Protein AF-A0A8D9BZC8-F1 (afdb_monomer_lite)

Sequence (219 aa):
MSSSQGQQGQGVKYFIVKLVHTKNLDVSYVNRVWAFSSHTMPKLVQATREGKTVYLLFFNPSNCSIHGYARLVSTQPDPNCKVKASHFVGQNLTPPLPIEWIKRGTLSLSSVKNAINTNNQDLYKIVYNDGQELQTMIGDQIKKLWDKPGGAGNTGNGGASTYYHGGGGGGYYRNSGSPGGWLMIRRRIYISDLRNCVVREVVFYMPATRLFKKHIFFM

Structure (mmCIF, N/CA/C/O backbone):
data_AF-A0A8D9BZC8-F1
#
_entry.id   AF-A0A8D9BZC8-F1
#
loop_
_atom_site.group_PDB
_atom_site.id
_atom_site.type_symbol
_atom_site.label_atom_id
_atom_site.label_alt_id
_atom_site.label_comp_id
_atom_site.label_asym_id
_atom_site.label_entity_id
_atom_site.label_seq_id
_atom_site.pdbx_PDB_ins_code
_atom_site.Cartn_x
_atom_site.Cartn_y
_atom_site.Cartn_z
_atom_site.occupancy
_atom_site.B_iso_or_equiv
_atom_site.auth_seq_id
_atom_site.auth_comp_id
_atom_site.auth_asym_id
_atom_site.auth_atom_id
_atom_site.pdbx_PDB_model_num
ATOM 1 N N . MET A 1 1 ? -21.832 -12.983 30.881 1.00 35.03 1 MET A N 1
ATOM 2 C CA . MET A 1 1 ? -21.167 -13.520 29.673 1.00 35.03 1 MET A CA 1
ATOM 3 C C . MET A 1 1 ? -20.806 -12.342 28.790 1.00 35.03 1 MET A C 1
ATOM 5 O O . MET A 1 1 ? -21.620 -11.446 28.631 1.00 35.03 1 MET A O 1
ATOM 9 N N . SER A 1 2 ? -19.540 -12.289 28.399 1.00 33.66 2 SER A N 1
ATOM 10 C CA . SER A 1 2 ? -18.763 -11.078 28.144 1.00 33.66 2 SER A CA 1
ATOM 11 C C . SER A 1 2 ? -19.229 -10.219 26.968 1.00 33.66 2 SER A C 1
ATOM 13 O O . SER A 1 2 ? -19.484 -10.708 25.872 1.00 33.66 2 SER A O 1
ATOM 15 N N . SER A 1 3 ? -19.259 -8.915 27.224 1.00 32.44 3 SER A N 1
ATOM 16 C CA . SER A 1 3 ? -19.501 -7.819 26.294 1.00 32.44 3 SER A CA 1
ATOM 17 C C . SER A 1 3 ? -18.373 -7.714 25.262 1.00 32.44 3 SER A C 1
ATOM 19 O O . SER A 1 3 ? -17.251 -7.346 25.601 1.00 32.44 3 SER A O 1
ATOM 21 N N . SER A 1 4 ? -18.658 -7.973 23.988 1.00 36.56 4 SER A N 1
ATOM 22 C CA . SER A 1 4 ? -17.771 -7.622 22.873 1.00 36.56 4 SER A CA 1
ATOM 23 C C . SER A 1 4 ? -18.011 -6.168 22.445 1.00 36.56 4 SER A C 1
ATOM 25 O O . SER A 1 4 ? -18.643 -5.891 21.429 1.00 36.56 4 SER A O 1
ATOM 27 N N . GLN A 1 5 ? -17.521 -5.230 23.258 1.00 34.94 5 GLN A N 1
ATOM 28 C CA . GLN A 1 5 ? -17.148 -3.876 22.827 1.00 34.94 5 GLN A CA 1
ATOM 29 C C . GLN A 1 5 ? -15.675 -3.949 22.384 1.00 34.94 5 GLN A C 1
ATOM 31 O O . GLN A 1 5 ? -14.882 -4.598 23.050 1.00 34.94 5 GLN A O 1
ATOM 36 N N . GLY A 1 6 ? -15.170 -3.351 21.314 1.00 39.66 6 GLY A N 1
ATOM 37 C CA . GLY A 1 6 ? -15.692 -2.511 20.252 1.00 39.66 6 GLY A CA 1
ATOM 38 C C . GLY A 1 6 ? -14.482 -2.118 19.389 1.00 39.66 6 GLY A C 1
ATOM 39 O O . GLY A 1 6 ? -13.368 -2.050 19.900 1.00 39.66 6 GLY A O 1
ATOM 40 N N . GLN A 1 7 ? -14.663 -1.865 18.094 1.00 38.91 7 GLN A N 1
ATOM 41 C CA . GLN A 1 7 ? -13.656 -1.158 17.293 1.00 38.91 7 GLN A CA 1
ATOM 42 C C . GLN A 1 7 ? -14.351 -0.240 16.287 1.00 38.91 7 GLN A C 1
ATOM 44 O O . GLN A 1 7 ? -14.504 -0.561 15.114 1.00 38.91 7 GLN A O 1
ATOM 49 N N . GLN A 1 8 ? -14.770 0.935 16.758 1.00 40.09 8 GLN A N 1
ATOM 50 C CA . GLN A 1 8 ? -14.937 2.106 15.900 1.00 40.09 8 GLN A CA 1
ATOM 51 C C . GLN A 1 8 ? -13.732 3.032 16.097 1.00 40.09 8 GLN A C 1
ATOM 53 O O . GLN A 1 8 ? -13.814 4.062 16.757 1.00 40.09 8 GLN A O 1
ATOM 58 N N . GLY A 1 9 ? -12.586 2.647 15.534 1.00 42.34 9 GLY A N 1
ATOM 59 C CA . GLY A 1 9 ? -11.452 3.546 15.330 1.00 42.34 9 GLY A CA 1
ATOM 60 C C . GLY A 1 9 ? -11.598 4.214 13.965 1.00 42.34 9 GLY A C 1
ATOM 61 O O . GLY A 1 9 ? -11.100 3.724 12.956 1.00 42.34 9 GLY A O 1
ATOM 62 N N . GLN A 1 10 ? -12.374 5.294 13.894 1.00 63.41 10 GLN A N 1
ATOM 63 C CA . GLN A 1 10 ? -12.759 5.901 12.619 1.00 63.41 10 GLN A CA 1
ATOM 64 C C . GLN A 1 10 ? -11.576 6.663 12.000 1.00 63.41 10 GLN A C 1
ATOM 66 O O . GLN A 1 10 ? -11.316 7.829 12.292 1.00 63.41 10 GLN A O 1
ATOM 71 N N . GLY A 1 11 ? -10.779 5.986 11.178 1.00 88.19 11 GLY A N 1
ATOM 72 C CA . GLY A 1 11 ? -9.751 6.636 10.377 1.00 88.19 11 GLY A CA 1
ATOM 73 C C . GLY A 1 11 ? -8.946 5.656 9.540 1.00 88.19 11 GLY A C 1
ATOM 74 O O . GLY A 1 11 ? -8.695 4.521 9.940 1.00 88.19 11 GLY A O 1
ATOM 75 N N . VAL A 1 12 ? -8.528 6.122 8.371 1.00 93.94 12 VAL A N 1
ATOM 76 C CA . VAL A 1 12 ? -7.751 5.346 7.410 1.00 93.94 12 VAL A CA 1
ATOM 77 C C . VAL A 1 12 ? -6.369 5.969 7.255 1.00 93.94 12 VAL A C 1
ATOM 79 O O . VAL A 1 12 ? -6.253 7.183 7.077 1.00 93.94 12 VAL A O 1
ATOM 82 N N . LYS A 1 13 ? -5.335 5.125 7.277 1.00 95.19 13 LYS A N 1
ATOM 83 C CA . LYS A 1 13 ? -3.960 5.498 6.93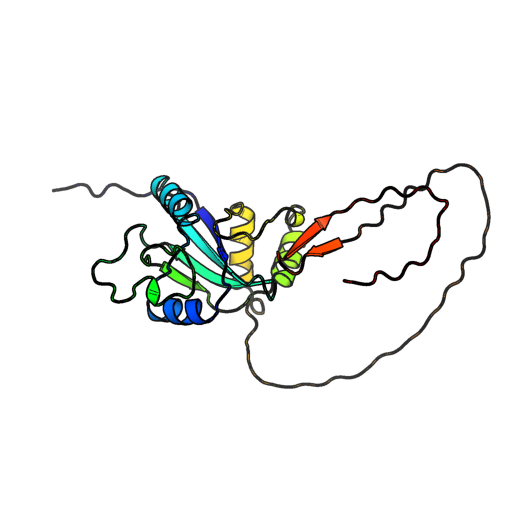8 1.00 95.19 13 LYS A CA 1
ATOM 84 C C . LYS A 1 13 ? -3.473 4.701 5.737 1.00 95.19 13 LYS A C 1
ATOM 86 O O . LYS A 1 13 ? -3.791 3.521 5.581 1.00 95.19 13 LYS A O 1
ATOM 91 N N . TYR A 1 14 ? -2.688 5.362 4.900 1.00 94.56 14 TYR A N 1
ATOM 92 C CA . TYR A 1 14 ? -2.132 4.805 3.676 1.00 94.56 14 TYR A CA 1
ATOM 93 C C . TYR A 1 14 ? -0.618 4.807 3.770 1.00 94.56 14 TYR A C 1
ATOM 95 O O . TYR A 1 14 ? -0.034 5.846 4.055 1.00 94.56 14 TYR A O 1
ATOM 103 N N . PHE A 1 15 ? 0.016 3.674 3.489 1.00 95.56 15 PHE A N 1
ATOM 104 C CA . PHE A 1 15 ? 1.469 3.559 3.485 1.00 95.56 15 PHE A CA 1
ATOM 105 C C . PHE A 1 15 ? 1.972 3.062 2.136 1.00 95.56 15 PHE A C 1
ATOM 107 O O . PHE A 1 15 ? 1.399 2.146 1.544 1.00 95.56 15 PHE A O 1
ATOM 114 N N . ILE A 1 16 ? 3.068 3.652 1.669 1.00 94.19 16 ILE A N 1
ATOM 115 C CA . ILE A 1 16 ? 3.824 3.136 0.532 1.00 94.19 16 ILE A CA 1
ATOM 116 C C . ILE A 1 16 ? 4.627 1.918 0.987 1.00 94.19 16 ILE A C 1
ATOM 118 O O . ILE A 1 16 ? 5.400 1.993 1.940 1.00 94.19 16 ILE A O 1
ATOM 122 N N . VAL A 1 17 ? 4.466 0.807 0.275 1.00 95.56 17 VAL A N 1
ATOM 123 C CA . VAL A 1 17 ? 5.309 -0.382 0.401 1.00 95.56 17 VAL A CA 1
ATOM 124 C C . VAL A 1 17 ? 6.130 -0.492 -0.868 1.00 95.56 17 VAL A C 1
ATOM 126 O O . VAL A 1 17 ? 5.580 -0.652 -1.959 1.00 95.56 17 VAL A O 1
ATOM 129 N N . LYS A 1 18 ? 7.450 -0.378 -0.746 1.00 92.38 18 LYS A N 1
ATOM 130 C CA . LYS A 1 18 ? 8.331 -0.392 -1.909 1.00 92.38 18 LYS A CA 1
ATOM 131 C C . LYS A 1 18 ? 8.456 -1.817 -2.442 1.00 92.38 18 LYS A C 1
ATOM 133 O O . LYS A 1 18 ? 8.970 -2.717 -1.784 1.00 92.38 18 LYS A O 1
ATOM 138 N N . LEU A 1 19 ? 8.023 -2.004 -3.678 1.00 92.25 19 LEU A N 1
ATOM 139 C CA . LEU A 1 19 ? 8.117 -3.243 -4.421 1.00 92.25 19 LEU A CA 1
ATOM 140 C C . LEU A 1 19 ? 9.313 -3.184 -5.372 1.00 92.25 19 LEU A C 1
ATOM 142 O O . LEU A 1 19 ? 9.194 -2.765 -6.519 1.00 92.25 19 LEU A O 1
ATOM 146 N N . VAL A 1 20 ? 10.474 -3.614 -4.886 1.00 89.38 20 VAL A N 1
ATOM 147 C CA . VAL A 1 20 ? 11.686 -3.718 -5.719 1.00 89.38 20 VAL A CA 1
ATOM 148 C C . VAL A 1 20 ? 11.724 -5.042 -6.485 1.00 89.38 20 VAL A C 1
ATOM 150 O O . VAL A 1 20 ? 12.166 -5.089 -7.628 1.00 89.38 20 VAL A O 1
ATOM 153 N N . HIS A 1 21 ? 11.230 -6.121 -5.873 1.00 92.69 21 HIS A N 1
ATOM 154 C CA . HIS A 1 21 ? 11.287 -7.468 -6.437 1.00 92.69 21 HIS A CA 1
ATOM 155 C C . HIS A 1 21 ? 9.880 -7.996 -6.701 1.00 92.69 21 HIS A C 1
ATOM 157 O O . HIS A 1 21 ? 9.131 -8.261 -5.763 1.00 92.69 21 HIS A O 1
ATOM 163 N N . THR A 1 22 ? 9.535 -8.201 -7.973 1.00 89.94 22 THR A N 1
ATOM 164 C CA . THR A 1 22 ? 8.230 -8.746 -8.386 1.00 89.94 22 THR A CA 1
ATOM 165 C C . THR A 1 22 ? 7.964 -10.134 -7.807 1.00 89.94 22 THR A C 1
ATOM 167 O O . THR A 1 22 ? 6.835 -10.404 -7.422 1.00 89.94 22 THR A O 1
ATOM 170 N N . LYS A 1 23 ? 9.005 -10.951 -7.590 1.00 94.00 23 LYS A N 1
ATOM 171 C CA . LYS A 1 23 ? 8.907 -12.247 -6.891 1.00 94.00 23 LYS A CA 1
ATOM 172 C C . LYS A 1 23 ? 8.203 -12.149 -5.527 1.00 94.00 23 LYS A C 1
ATOM 174 O O . LYS A 1 23 ? 7.506 -13.075 -5.121 1.00 94.00 23 LYS A O 1
ATOM 179 N N . ASN A 1 24 ? 8.348 -11.025 -4.820 1.00 96.00 24 ASN A N 1
ATOM 180 C CA . ASN A 1 24 ? 7.679 -10.817 -3.534 1.00 96.00 24 ASN A CA 1
ATOM 181 C C . ASN A 1 24 ? 6.158 -10.648 -3.697 1.00 96.00 24 ASN A C 1
ATOM 183 O O . ASN A 1 24 ? 5.412 -11.055 -2.805 1.00 96.00 24 ASN A O 1
ATOM 187 N N . LEU A 1 25 ? 5.683 -10.091 -4.824 1.00 95.31 25 LEU A N 1
ATOM 188 C CA . LEU A 1 25 ? 4.248 -10.065 -5.133 1.00 95.31 25 LEU A CA 1
ATOM 189 C C . LEU A 1 25 ? 3.705 -11.473 -5.304 1.00 95.31 25 LEU A C 1
ATOM 191 O O . LEU A 1 25 ? 2.650 -11.756 -4.753 1.00 95.31 25 LEU A O 1
ATOM 195 N N . ASP A 1 26 ? 4.415 -12.346 -6.018 1.00 95.25 26 ASP A N 1
ATOM 196 C CA . ASP A 1 26 ? 3.941 -13.706 -6.287 1.00 95.25 26 ASP A CA 1
ATOM 197 C C . ASP A 1 26 ? 3.732 -14.475 -4.977 1.00 95.25 26 ASP A C 1
ATOM 199 O O . ASP A 1 26 ? 2.657 -15.027 -4.727 1.00 95.25 26 ASP A O 1
ATOM 203 N N . VAL A 1 27 ? 4.720 -14.405 -4.073 1.00 96.00 27 VAL A N 1
ATOM 204 C CA . VAL A 1 27 ? 4.618 -14.977 -2.721 1.00 96.00 27 VAL A CA 1
ATOM 205 C C . VAL A 1 27 ? 3.423 -14.386 -1.973 1.00 96.00 27 VAL A C 1
ATOM 207 O O . VAL A 1 27 ? 2.646 -15.120 -1.359 1.00 96.00 27 VAL A O 1
ATOM 210 N N . SER A 1 28 ? 3.241 -13.069 -2.040 1.00 96.88 28 SER A N 1
ATOM 211 C CA . SER A 1 28 ? 2.174 -12.379 -1.321 1.00 96.88 28 SER A CA 1
ATOM 212 C C . SER A 1 28 ? 0.772 -12.643 -1.875 1.00 96.88 28 SER A C 1
ATOM 214 O O . SER A 1 28 ? -0.190 -12.760 -1.113 1.00 96.88 28 SER A O 1
ATOM 216 N N . TYR A 1 29 ? 0.625 -12.754 -3.193 1.00 95.75 29 TYR A N 1
ATOM 217 C CA . TYR A 1 29 ? -0.649 -13.013 -3.857 1.00 95.75 29 TYR A CA 1
ATOM 218 C C . TYR A 1 29 ? -1.202 -14.386 -3.503 1.00 95.75 29 TYR A C 1
ATOM 220 O O . TYR A 1 29 ? -2.419 -14.505 -3.308 1.00 95.75 29 TYR A O 1
ATOM 228 N N . VAL A 1 30 ? -0.319 -15.382 -3.402 1.00 95.25 30 VAL A N 1
ATOM 229 C CA . VAL A 1 30 ? -0.665 -16.758 -3.039 1.00 95.25 30 VAL A CA 1
ATOM 230 C C . VAL A 1 30 ? -0.910 -16.872 -1.538 1.00 95.25 30 VAL A C 1
ATOM 232 O O . VAL A 1 30 ? -1.958 -17.351 -1.121 1.00 95.25 30 VAL A O 1
ATOM 235 N N . ASN A 1 31 ? 0.022 -16.379 -0.720 1.00 96.00 31 ASN A N 1
ATOM 236 C CA . ASN A 1 31 ? 0.030 -16.668 0.716 1.00 96.00 31 ASN A CA 1
ATOM 237 C C . ASN A 1 31 ? -0.665 -15.606 1.574 1.00 96.00 31 ASN A C 1
ATOM 239 O O . ASN A 1 31 ? -0.779 -15.791 2.779 1.00 96.00 31 ASN A O 1
ATOM 243 N N . ARG A 1 32 ? -1.117 -14.493 0.979 1.00 96.81 32 ARG A N 1
ATOM 244 C CA . ARG A 1 32 ? -1.814 -13.398 1.682 1.00 96.81 32 ARG A CA 1
ATOM 245 C C . ARG A 1 32 ? -1.009 -12.832 2.854 1.00 96.81 32 ARG A C 1
ATOM 247 O O . ARG A 1 32 ? -1.559 -12.425 3.870 1.00 96.81 32 ARG A O 1
ATOM 254 N N . VAL A 1 33 ? 0.309 -12.780 2.690 1.00 97.25 33 VAL A N 1
ATOM 255 C CA . VAL A 1 33 ? 1.233 -12.224 3.681 1.00 97.25 33 VAL A CA 1
ATOM 256 C C . VAL A 1 33 ? 2.226 -11.270 3.037 1.00 97.25 33 VAL A C 1
ATOM 258 O O . VAL A 1 33 ? 2.471 -11.332 1.830 1.00 97.25 33 VAL A O 1
ATOM 261 N N . TRP A 1 34 ? 2.818 -10.395 3.843 1.00 97.62 34 TRP A N 1
ATOM 262 C CA . TRP A 1 34 ? 3.933 -9.554 3.426 1.00 97.62 34 TRP A CA 1
ATOM 263 C C . TRP A 1 34 ? 4.974 -9.413 4.533 1.00 97.62 34 TRP A C 1
ATOM 265 O O . TRP A 1 34 ? 4.623 -9.213 5.695 1.00 97.62 34 TRP A O 1
ATOM 275 N N . ALA A 1 35 ? 6.252 -9.500 4.164 1.00 96.62 35 ALA A N 1
ATOM 276 C CA . ALA A 1 35 ? 7.371 -9.214 5.054 1.00 96.62 35 ALA A CA 1
ATOM 277 C C . ALA A 1 35 ? 7.794 -7.746 4.901 1.00 96.62 35 ALA A C 1
ATOM 279 O O . ALA A 1 35 ? 8.217 -7.321 3.825 1.00 96.62 35 ALA A O 1
ATOM 280 N N . PHE A 1 36 ? 7.663 -6.962 5.969 1.00 96.50 36 PHE A N 1
ATOM 281 C CA . PHE A 1 36 ? 8.013 -5.541 5.967 1.00 96.50 36 PHE A CA 1
ATOM 282 C C . PHE A 1 36 ? 9.473 -5.341 6.361 1.00 96.50 36 PHE A C 1
ATOM 284 O O . PHE A 1 36 ? 10.077 -6.201 6.993 1.00 96.50 36 PHE A O 1
ATOM 291 N N . SER A 1 37 ? 10.048 -4.190 6.023 1.00 94.56 37 SER A N 1
ATOM 292 C CA . SER A 1 37 ? 11.338 -3.798 6.587 1.00 94.56 37 SER A CA 1
ATOM 293 C C . SER A 1 37 ? 11.194 -3.476 8.081 1.00 94.56 37 SER A C 1
ATOM 295 O O . SER A 1 37 ? 10.148 -2.985 8.525 1.00 94.56 37 SER A O 1
ATOM 297 N N . SER A 1 38 ? 12.263 -3.675 8.858 1.00 93.06 38 SER A N 1
ATOM 298 C CA . SER A 1 38 ? 12.301 -3.300 10.283 1.00 93.06 38 SER A CA 1
ATOM 299 C C . SER A 1 38 ? 11.985 -1.820 10.544 1.00 93.06 38 SER A C 1
ATOM 301 O O . SER A 1 38 ? 11.572 -1.470 11.644 1.00 93.06 38 SER A O 1
ATOM 303 N N . HIS A 1 39 ? 12.153 -0.945 9.548 1.00 91.44 39 HIS A N 1
ATOM 304 C CA . HIS A 1 39 ? 11.804 0.474 9.651 1.00 91.44 39 HIS A CA 1
ATOM 305 C C . HIS A 1 39 ? 10.309 0.749 9.422 1.00 91.44 39 HIS A C 1
ATOM 307 O O . HIS A 1 39 ? 9.727 1.625 10.064 1.00 91.44 39 HIS A O 1
ATOM 313 N N . THR A 1 40 ? 9.678 0.019 8.503 1.00 94.44 40 THR A N 1
ATOM 314 C CA . THR A 1 40 ? 8.267 0.215 8.146 1.00 94.44 40 THR A CA 1
ATOM 315 C C . THR A 1 40 ? 7.338 -0.384 9.196 1.00 94.44 40 THR A C 1
ATOM 317 O O . THR A 1 40 ? 6.341 0.237 9.564 1.00 94.44 40 THR A O 1
ATOM 320 N N . MET A 1 41 ? 7.691 -1.554 9.731 1.00 95.00 41 MET A N 1
ATOM 321 C CA . MET A 1 41 ? 6.846 -2.302 10.663 1.00 95.00 41 MET A CA 1
ATOM 322 C C . MET A 1 41 ? 6.373 -1.485 11.887 1.00 95.00 41 MET A C 1
ATOM 324 O O . MET A 1 41 ? 5.162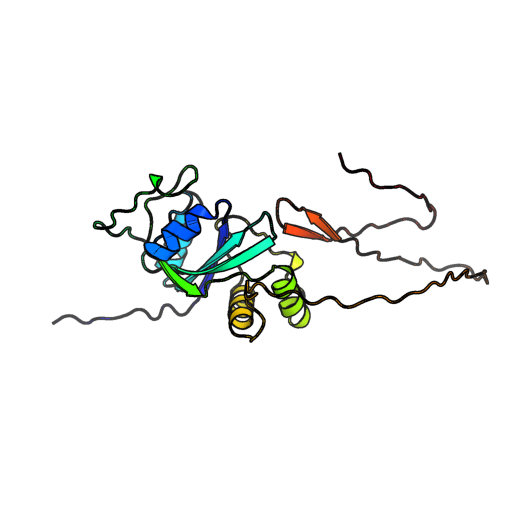 -1.432 12.118 1.00 95.00 41 MET A O 1
ATOM 328 N N . PRO A 1 42 ? 7.241 -0.771 12.636 1.00 95.50 42 PRO A N 1
ATOM 329 C CA . PRO A 1 42 ? 6.806 0.017 13.792 1.00 95.50 42 PRO A CA 1
ATOM 330 C C . PRO A 1 42 ? 5.727 1.058 13.463 1.00 95.50 42 PRO A C 1
ATOM 332 O O . PRO A 1 42 ? 4.821 1.277 14.266 1.00 95.50 42 PRO A O 1
ATOM 335 N N . LYS A 1 43 ? 5.772 1.659 12.267 1.00 95.88 43 LYS A N 1
ATOM 336 C CA . LYS A 1 43 ? 4.788 2.661 11.824 1.00 95.88 43 LYS A CA 1
ATOM 337 C C . LYS A 1 43 ? 3.410 2.038 11.600 1.00 95.88 43 LYS A C 1
ATOM 339 O O . LYS A 1 43 ? 2.400 2.610 12.002 1.00 95.88 43 LYS A O 1
ATOM 344 N N . LEU A 1 44 ? 3.372 0.844 11.003 1.00 96.56 44 LEU A N 1
ATOM 345 C CA . LEU A 1 44 ? 2.130 0.102 10.767 1.00 96.56 44 LEU A CA 1
ATOM 346 C C . LEU A 1 44 ? 1.500 -0.367 12.084 1.00 96.56 44 LEU A C 1
ATOM 348 O O . LEU A 1 44 ? 0.285 -0.256 12.271 1.00 96.56 44 LEU A O 1
ATOM 352 N N . VAL A 1 45 ? 2.330 -0.849 13.015 1.00 95.81 45 VAL A N 1
ATOM 353 C CA . VAL A 1 45 ? 1.889 -1.244 14.360 1.00 95.81 45 VAL A CA 1
ATOM 354 C C . VAL A 1 45 ? 1.308 -0.053 15.105 1.00 95.81 45 VAL A C 1
ATOM 356 O O . VAL A 1 45 ? 0.225 -0.168 15.674 1.00 95.81 45 VAL A O 1
ATOM 359 N N . GLN A 1 46 ? 1.989 1.093 15.066 1.00 95.88 46 GLN A N 1
ATOM 360 C CA . GLN A 1 46 ? 1.521 2.317 15.704 1.00 95.88 46 GLN A CA 1
ATOM 361 C C . GLN A 1 46 ? 0.171 2.771 15.130 1.00 95.88 46 GLN A C 1
ATOM 363 O O . GLN A 1 46 ? -0.766 2.997 15.889 1.00 95.88 46 GLN A O 1
ATOM 368 N N . ALA A 1 47 ? 0.024 2.807 13.802 1.00 95.62 47 ALA A N 1
ATOM 369 C CA . ALA A 1 47 ? -1.242 3.150 13.152 1.00 95.62 47 ALA A CA 1
ATOM 370 C C . ALA A 1 47 ? -2.389 2.200 13.543 1.00 95.62 47 ALA A C 1
ATOM 372 O O . ALA A 1 47 ? -3.507 2.642 13.803 1.00 95.62 47 ALA A O 1
ATOM 373 N N . THR A 1 48 ? -2.111 0.898 13.631 1.00 94.88 48 THR A N 1
ATOM 374 C CA . THR A 1 48 ? -3.115 -0.097 14.036 1.00 94.88 48 THR A CA 1
ATOM 375 C C . THR A 1 48 ? -3.477 0.045 15.518 1.00 94.88 48 THR A C 1
ATOM 377 O O . THR A 1 48 ? -4.646 -0.055 15.879 1.00 94.88 48 THR A O 1
ATOM 380 N N . ARG A 1 49 ? -2.494 0.334 16.383 1.00 94.31 49 ARG A N 1
ATOM 381 C CA . ARG A 1 49 ? -2.702 0.598 17.817 1.00 94.31 49 ARG A CA 1
ATOM 382 C C . ARG A 1 49 ? -3.561 1.841 18.053 1.00 94.31 49 ARG A C 1
ATOM 384 O O . ARG A 1 49 ? -4.379 1.846 18.963 1.00 94.31 49 ARG A O 1
ATOM 391 N N . GLU A 1 50 ? -3.425 2.856 17.204 1.00 94.38 50 GLU A N 1
ATOM 392 C CA . GLU A 1 50 ? -4.298 4.041 17.159 1.00 94.38 50 GLU A CA 1
ATOM 393 C C . GLU A 1 50 ? -5.720 3.734 16.638 1.00 94.38 50 GLU A C 1
ATOM 395 O O . GLU A 1 50 ? -6.522 4.648 16.432 1.00 94.38 50 GLU A O 1
ATOM 400 N N . GLY A 1 51 ? -6.039 2.462 16.374 1.00 93.69 51 GLY A N 1
ATOM 401 C CA . GLY A 1 51 ? -7.329 2.013 15.863 1.00 93.69 51 GLY A CA 1
ATOM 402 C C . GLY A 1 51 ? -7.557 2.340 14.388 1.00 93.69 51 GLY A C 1
ATOM 403 O O . GLY A 1 51 ? -8.699 2.318 13.942 1.00 93.69 51 GLY A O 1
ATOM 404 N N . LYS A 1 52 ? -6.516 2.685 13.616 1.00 95.06 52 LYS A N 1
ATOM 405 C CA . LYS A 1 52 ? -6.667 3.048 12.200 1.00 95.06 52 LYS A CA 1
ATOM 406 C C . LYS A 1 52 ? -6.700 1.813 11.312 1.00 95.06 52 LYS A C 1
ATOM 408 O O . LYS A 1 52 ? -5.949 0.860 11.506 1.00 95.06 52 LYS A O 1
ATOM 413 N N . THR A 1 53 ? -7.510 1.879 10.258 1.00 95.75 53 THR A N 1
ATOM 414 C CA . THR A 1 53 ? -7.427 0.915 9.157 1.00 95.75 53 THR A CA 1
ATOM 415 C C . THR A 1 53 ? -6.227 1.258 8.283 1.00 95.75 53 THR A C 1
ATOM 417 O O . THR A 1 53 ? -6.132 2.368 7.755 1.00 95.75 53 THR A O 1
ATOM 420 N N . VAL A 1 54 ? -5.318 0.301 8.117 1.00 97.25 54 VAL A N 1
ATOM 421 C CA . VAL A 1 54 ? -4.063 0.484 7.384 1.00 97.25 54 VAL A CA 1
ATOM 422 C C . VAL A 1 54 ? -4.179 -0.117 5.984 1.00 97.25 54 VAL A C 1
ATOM 424 O O . VAL A 1 54 ? -4.343 -1.33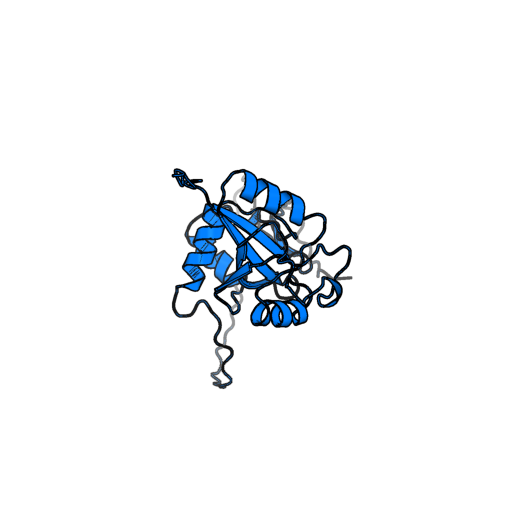0 5.831 1.00 97.25 54 VAL A O 1
ATOM 427 N N . TYR A 1 55 ? -4.053 0.729 4.961 1.00 97.38 55 TYR A N 1
ATOM 428 C CA . TYR A 1 55 ? -3.895 0.303 3.572 1.00 97.38 55 TYR A CA 1
ATOM 429 C C . TYR A 1 55 ? -2.447 0.436 3.113 1.00 97.38 55 TYR A C 1
ATOM 431 O O . TYR A 1 55 ? -1.744 1.395 3.430 1.00 97.38 55 TYR A O 1
ATOM 439 N N . LEU A 1 56 ? -2.032 -0.534 2.311 1.00 97.25 56 LEU A N 1
ATOM 440 C CA . LEU A 1 56 ? -0.691 -0.702 1.784 1.00 97.25 56 LEU A CA 1
ATOM 441 C C . LEU A 1 56 ? -0.748 -0.531 0.269 1.00 97.25 56 LEU A C 1
ATOM 443 O O . LEU A 1 56 ? -1.456 -1.277 -0.409 1.00 97.25 56 LEU A O 1
ATOM 447 N N . LEU A 1 57 ? -0.019 0.450 -0.256 1.00 95.44 57 LEU A N 1
ATOM 448 C CA . LEU A 1 57 ? 0.101 0.728 -1.685 1.00 95.44 57 LEU A CA 1
ATOM 449 C C . LEU A 1 57 ? 1.444 0.187 -2.177 1.00 95.44 57 LEU A C 1
ATOM 451 O O . LEU A 1 57 ? 2.496 0.702 -1.798 1.00 95.44 57 LEU A O 1
ATOM 455 N N . PHE A 1 58 ? 1.416 -0.847 -3.018 1.00 95.50 58 PHE A N 1
ATOM 456 C CA . PHE A 1 58 ? 2.631 -1.520 -3.478 1.00 95.50 58 PHE A CA 1
ATOM 457 C C . PHE A 1 58 ? 3.240 -0.762 -4.645 1.00 95.50 58 PHE A C 1
ATOM 459 O O . PHE A 1 58 ? 2.755 -0.852 -5.766 1.00 95.50 58 PHE A O 1
ATOM 466 N N . PHE A 1 59 ? 4.290 0.003 -4.389 1.00 93.31 59 PHE A N 1
ATOM 467 C CA . PHE A 1 59 ? 4.883 0.910 -5.360 1.00 93.31 59 PHE A CA 1
ATOM 468 C C . PHE A 1 59 ? 6.193 0.362 -5.918 1.00 93.31 59 PHE A C 1
ATOM 470 O O . PHE A 1 59 ? 7.137 0.124 -5.169 1.00 93.31 59 PHE A O 1
ATOM 477 N N . ASN A 1 60 ? 6.279 0.226 -7.236 1.00 92.06 60 ASN A N 1
ATOM 478 C CA . ASN A 1 60 ? 7.504 -0.122 -7.932 1.00 92.06 60 ASN A CA 1
ATOM 479 C C . ASN A 1 60 ? 8.232 1.154 -8.396 1.00 92.06 60 ASN A C 1
ATOM 481 O O . ASN A 1 60 ? 7.721 1.882 -9.255 1.00 92.06 60 ASN A O 1
ATOM 485 N N . PRO A 1 61 ? 9.426 1.437 -7.849 1.00 88.31 61 PRO A N 1
ATOM 486 C CA . PRO A 1 61 ? 10.195 2.627 -8.198 1.00 88.31 61 PRO A CA 1
ATOM 487 C C . PRO A 1 61 ? 10.761 2.575 -9.622 1.00 88.31 61 PRO A C 1
ATOM 489 O O . PRO A 1 61 ? 10.911 3.616 -10.243 1.00 88.31 61 PRO A O 1
ATOM 492 N N . SER A 1 62 ? 11.065 1.393 -10.164 1.00 86.94 62 SER A N 1
ATOM 493 C CA . SER A 1 62 ? 11.768 1.268 -11.447 1.00 86.94 62 SER A CA 1
ATOM 494 C C . SER A 1 62 ? 10.919 1.729 -12.628 1.00 86.94 62 SER A C 1
ATOM 496 O O . SER A 1 62 ? 11.447 2.241 -13.608 1.00 86.94 62 SER A O 1
ATOM 498 N N . ASN A 1 63 ? 9.602 1.550 -12.534 1.00 86.25 63 ASN A N 1
ATOM 499 C CA . ASN A 1 63 ? 8.643 1.942 -13.566 1.00 86.25 63 ASN A CA 1
ATOM 500 C C . ASN A 1 63 ? 7.651 3.010 -13.074 1.00 86.25 63 ASN A C 1
ATOM 502 O O . ASN A 1 63 ? 6.675 3.299 -13.766 1.00 86.25 63 ASN A O 1
ATOM 506 N N . CYS A 1 64 ? 7.880 3.569 -11.880 1.00 87.44 64 CYS A N 1
ATOM 507 C CA . CYS A 1 64 ? 6.990 4.513 -11.213 1.00 87.44 64 CYS A CA 1
ATOM 508 C C . CYS A 1 64 ? 5.517 4.084 -11.295 1.00 87.44 64 CYS A C 1
ATOM 510 O O . CYS A 1 64 ? 4.676 4.808 -11.831 1.00 87.44 64 CYS A O 1
ATOM 512 N N . SER A 1 65 ? 5.187 2.892 -10.803 1.00 89.25 65 SER A N 1
ATOM 513 C CA . SER A 1 65 ? 3.816 2.376 -10.865 1.00 89.25 65 SER A CA 1
ATOM 514 C C . SER A 1 65 ? 3.388 1.715 -9.562 1.00 89.25 65 SER A C 1
ATOM 516 O O . SER A 1 65 ? 4.211 1.275 -8.763 1.00 89.25 65 SER A O 1
ATOM 518 N N . ILE A 1 66 ? 2.082 1.670 -9.324 1.00 91.75 66 ILE A N 1
ATOM 519 C CA . ILE A 1 66 ? 1.484 0.991 -8.177 1.00 91.75 66 ILE A CA 1
ATOM 520 C C . ILE A 1 66 ? 0.948 -0.356 -8.667 1.00 91.75 66 ILE A C 1
ATOM 522 O O . ILE A 1 66 ? 0.170 -0.396 -9.613 1.00 91.75 66 ILE A O 1
ATOM 526 N N . HIS A 1 67 ? 1.342 -1.452 -8.026 1.00 93.69 67 HIS A N 1
ATOM 527 C CA . HIS A 1 67 ? 1.035 -2.842 -8.383 1.00 93.69 67 HIS A CA 1
ATOM 528 C C . HIS A 1 67 ? -0.098 -3.450 -7.529 1.00 93.69 67 HIS A C 1
ATOM 530 O O . HIS A 1 67 ? -0.093 -4.629 -7.160 1.00 93.69 67 HIS A O 1
ATOM 536 N N . GLY A 1 68 ? -1.078 -2.621 -7.190 1.00 93.75 68 GLY A N 1
ATOM 537 C CA . GLY A 1 68 ? -2.216 -2.987 -6.362 1.00 93.75 68 GLY A CA 1
ATOM 538 C C . GLY A 1 68 ? -2.123 -2.439 -4.949 1.00 93.75 68 GLY A C 1
ATOM 539 O O . GLY A 1 68 ? -1.158 -1.774 -4.554 1.00 93.75 68 GLY A O 1
ATOM 540 N N . TYR A 1 69 ? -3.168 -2.732 -4.185 1.00 95.75 69 TYR A N 1
ATOM 541 C CA . TYR A 1 69 ? -3.239 -2.359 -2.787 1.00 95.75 69 TYR A CA 1
ATOM 542 C C . TYR A 1 69 ? -3.917 -3.428 -1.943 1.00 95.75 69 TYR A C 1
ATOM 544 O O . TYR A 1 69 ? -4.793 -4.176 -2.397 1.00 95.75 69 TYR A O 1
ATOM 552 N N . ALA A 1 70 ? -3.495 -3.472 -0.688 1.00 97.44 70 ALA A N 1
ATOM 553 C C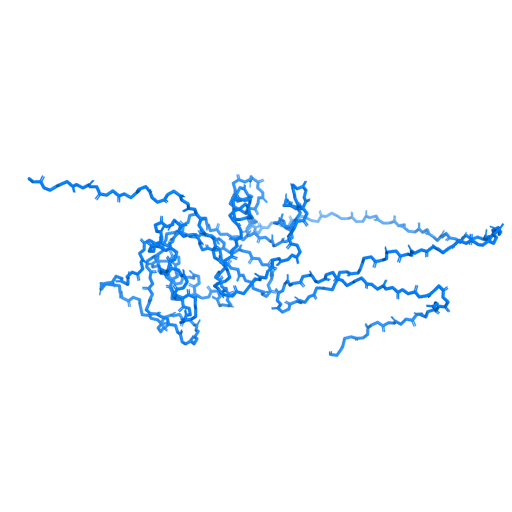A . ALA A 1 70 ? -3.981 -4.414 0.300 1.00 97.44 70 ALA A CA 1
ATOM 554 C C . ALA A 1 70 ? -4.313 -3.707 1.611 1.00 97.44 70 ALA A C 1
ATOM 556 O O . ALA A 1 70 ? -3.879 -2.583 1.858 1.00 97.44 70 ALA A O 1
ATOM 557 N N . ARG A 1 71 ? -5.075 -4.383 2.460 1.00 97.44 71 ARG A N 1
ATOM 558 C CA . ARG A 1 71 ? -5.308 -4.003 3.851 1.00 97.44 71 ARG A CA 1
ATOM 559 C C . ARG A 1 71 ? -4.427 -4.851 4.762 1.00 97.44 71 ARG A C 1
ATOM 561 O O . ARG A 1 71 ? -4.313 -6.053 4.542 1.00 97.44 71 ARG A O 1
ATOM 568 N N . LEU A 1 72 ? -3.825 -4.248 5.783 1.00 97.62 72 LEU A N 1
ATOM 569 C CA . LEU A 1 72 ? -3.175 -5.007 6.854 1.00 97.62 72 LEU A CA 1
ATOM 570 C C . LEU A 1 72 ? -4.252 -5.668 7.723 1.00 97.62 72 LEU A C 1
ATOM 572 O O . LEU A 1 72 ? -5.153 -4.979 8.198 1.00 97.62 72 LEU A O 1
ATOM 576 N N . VAL A 1 73 ? -4.173 -6.986 7.910 1.00 96.81 73 VAL A N 1
ATOM 577 C CA . VAL A 1 73 ? -5.189 -7.749 8.661 1.00 96.81 73 VAL A CA 1
ATOM 578 C C . VAL A 1 73 ? -4.824 -7.841 10.137 1.00 96.81 73 VAL A C 1
ATOM 580 O O . VAL A 1 73 ? -5.682 -7.681 10.998 1.00 96.81 73 VAL A O 1
ATOM 583 N N . SER A 1 74 ? -3.548 -8.084 10.436 1.00 95.19 74 SER A N 1
ATOM 584 C CA . SER A 1 74 ? -3.043 -8.186 11.804 1.00 95.19 74 SER A CA 1
ATOM 585 C C . SER A 1 74 ? -1.606 -7.687 11.884 1.00 95.19 74 SER A C 1
ATOM 587 O O . SER A 1 74 ? -0.834 -7.808 10.934 1.00 95.19 74 SER A O 1
ATOM 589 N N . THR A 1 75 ? -1.243 -7.143 13.042 1.00 95.00 75 THR A N 1
ATOM 590 C CA . THR A 1 75 ? 0.138 -6.785 13.396 1.00 95.00 75 THR A CA 1
ATOM 591 C C . THR A 1 75 ? 0.920 -7.959 13.977 1.00 95.00 75 THR A C 1
ATOM 593 O O . THR A 1 75 ? 2.124 -7.837 14.191 1.00 95.00 75 THR A O 1
ATOM 596 N N . GLN A 1 76 ? 0.250 -9.087 14.222 1.00 94.31 76 GLN A N 1
ATOM 597 C CA . GLN A 1 76 ? 0.869 -10.324 14.676 1.00 94.31 76 GLN A CA 1
ATOM 598 C C . GLN A 1 76 ? 1.012 -11.302 13.503 1.00 94.31 76 GLN A C 1
ATOM 600 O O . GLN A 1 76 ? 0.046 -11.483 12.751 1.00 94.31 76 GLN A O 1
ATOM 605 N N . PRO A 1 77 ? 2.185 -11.937 13.333 1.00 93.00 77 PRO A N 1
ATOM 606 C CA . PRO A 1 77 ? 2.345 -13.047 12.404 1.00 93.00 77 PRO A CA 1
ATOM 607 C C . PRO A 1 77 ? 1.406 -14.196 12.777 1.00 93.00 77 PRO A C 1
ATOM 609 O O . PRO A 1 77 ? 1.182 -14.461 13.958 1.00 93.00 77 PRO A O 1
ATOM 612 N N . ASP A 1 78 ? 0.888 -14.906 11.778 1.00 90.50 78 ASP A N 1
ATOM 613 C CA . ASP A 1 78 ? 0.149 -16.143 12.027 1.00 90.50 78 ASP A CA 1
ATOM 614 C C . ASP A 1 78 ? 1.142 -17.247 12.447 1.00 90.50 78 ASP A C 1
ATOM 616 O O . ASP A 1 78 ? 2.058 -17.554 11.673 1.00 90.50 78 ASP A O 1
ATOM 620 N N . PRO A 1 79 ? 0.995 -17.849 13.645 1.00 88.69 79 PRO A N 1
ATOM 621 C CA . PRO A 1 79 ? 1.899 -18.893 14.127 1.00 88.69 79 PRO A CA 1
ATOM 622 C C . PRO A 1 79 ? 1.913 -20.145 13.239 1.00 88.69 79 PRO A C 1
ATOM 624 O O . PRO A 1 79 ? 2.902 -20.875 13.236 1.00 88.69 79 PRO A O 1
ATOM 627 N N . ASN A 1 80 ? 0.855 -20.385 12.459 1.00 89.81 80 ASN A N 1
ATOM 628 C CA . ASN A 1 80 ? 0.755 -21.517 11.538 1.00 89.81 80 ASN A CA 1
ATOM 629 C C . ASN A 1 80 ? 1.238 -21.179 10.117 1.00 89.81 80 ASN A C 1
ATOM 631 O O . ASN A 1 80 ? 1.245 -22.046 9.235 1.00 89.81 80 ASN A O 1
ATOM 635 N N . CYS A 1 81 ? 1.650 -19.933 9.867 1.00 87.88 81 CYS A N 1
ATOM 636 C CA . CYS A 1 81 ? 2.124 -19.515 8.558 1.00 87.88 81 CYS A CA 1
ATOM 637 C C . CYS A 1 81 ? 3.453 -20.199 8.218 1.00 87.88 81 CYS A C 1
ATOM 639 O O . CYS A 1 81 ? 4.486 -19.981 8.851 1.00 87.88 81 CYS A O 1
ATOM 641 N N . LYS A 1 82 ? 3.445 -21.004 7.150 1.00 92.44 82 LYS A N 1
ATOM 642 C CA . LYS A 1 82 ? 4.650 -21.681 6.641 1.00 92.44 82 LYS A CA 1
ATOM 643 C C . LYS A 1 82 ? 5.620 -20.719 5.950 1.00 92.44 82 LYS A C 1
ATOM 645 O O . LYS A 1 82 ? 6.798 -21.039 5.778 1.00 92.44 82 LYS A O 1
ATOM 650 N N . VAL A 1 83 ? 5.143 -19.539 5.550 1.00 95.69 83 VAL A N 1
ATOM 651 C CA . VAL A 1 83 ? 5.956 -18.533 4.868 1.00 95.69 83 VAL A CA 1
ATOM 652 C C . VAL A 1 83 ? 6.774 -17.756 5.889 1.00 95.69 83 VAL A C 1
ATOM 654 O O . VAL A 1 83 ? 6.255 -17.004 6.706 1.00 95.69 83 VAL A O 1
ATOM 657 N N . LYS A 1 84 ? 8.091 -17.914 5.796 1.00 94.62 84 LYS A N 1
ATOM 658 C CA . LYS A 1 84 ? 9.085 -17.155 6.566 1.00 94.62 84 LYS A CA 1
ATOM 659 C C . LYS A 1 84 ? 9.598 -15.951 5.780 1.00 94.62 84 LYS A C 1
ATOM 661 O O . LYS A 1 84 ? 9.515 -15.938 4.553 1.00 94.62 84 LYS A O 1
ATOM 666 N N . ALA A 1 85 ? 10.226 -15.000 6.472 1.00 93.81 85 ALA A N 1
ATOM 667 C CA . ALA A 1 85 ? 10.864 -13.833 5.856 1.00 93.81 85 ALA A CA 1
ATOM 668 C C . ALA A 1 85 ? 11.875 -14.204 4.749 1.00 93.81 85 ALA A C 1
ATOM 670 O O . ALA A 1 85 ? 11.978 -13.488 3.763 1.00 93.81 85 ALA A O 1
ATOM 671 N N . SER A 1 86 ? 12.537 -15.365 4.847 1.00 94.00 86 SER A N 1
ATOM 672 C CA . SER A 1 86 ? 13.468 -15.888 3.831 1.00 94.00 86 SER A CA 1
ATOM 673 C C . SER A 1 86 ? 12.835 -16.206 2.469 1.00 94.00 86 SER A C 1
ATOM 675 O O . SER A 1 86 ? 13.553 -16.360 1.487 1.00 94.00 86 SER A O 1
ATOM 677 N N . HIS A 1 87 ? 11.505 -16.319 2.387 1.00 95.56 87 HIS A N 1
ATOM 678 C CA . HIS A 1 87 ? 10.799 -16.485 1.111 1.00 95.56 87 HIS A CA 1
ATOM 679 C C . HIS A 1 87 ? 10.673 -15.163 0.346 1.00 95.56 87 HIS A C 1
ATOM 681 O O . HIS A 1 87 ? 10.365 -15.170 -0.845 1.00 95.56 87 HIS A O 1
ATOM 687 N N . PHE A 1 88 ? 10.914 -14.040 1.022 1.00 95.88 88 PHE A N 1
ATOM 688 C CA . PHE A 1 88 ? 10.941 -12.714 0.434 1.00 95.88 88 PHE A CA 1
ATOM 689 C C . PHE A 1 88 ? 12.384 -12.304 0.148 1.00 95.88 88 PHE A C 1
ATOM 691 O O . PHE A 1 88 ? 13.296 -12.542 0.937 1.00 95.88 88 PHE A O 1
ATOM 698 N N . VAL A 1 89 ? 12.586 -11.648 -0.989 1.00 95.00 89 VAL A N 1
ATOM 699 C CA . VAL A 1 89 ? 13.866 -11.034 -1.336 1.00 95.00 89 VAL A CA 1
ATOM 700 C C . VAL A 1 89 ? 13.942 -9.670 -0.655 1.00 95.00 89 VAL A C 1
ATOM 702 O O . VAL A 1 89 ? 13.108 -8.798 -0.914 1.00 95.00 89 VAL A O 1
ATOM 705 N N . GLY A 1 90 ? 14.932 -9.488 0.216 1.00 90.00 90 GLY A N 1
ATOM 706 C CA . GLY A 1 90 ? 15.183 -8.241 0.933 1.00 90.00 90 GLY A CA 1
ATOM 707 C C . GLY A 1 90 ? 16.102 -8.446 2.135 1.00 90.00 90 GLY A C 1
ATOM 708 O O . GLY A 1 90 ? 16.426 -9.573 2.501 1.00 90.00 90 GLY A O 1
ATOM 709 N N . GLN A 1 91 ? 16.530 -7.345 2.747 1.00 88.88 91 GLN A N 1
ATOM 710 C CA . GLN A 1 91 ? 17.357 -7.351 3.956 1.00 88.88 91 GLN A CA 1
ATOM 711 C C . GLN A 1 91 ? 16.545 -6.838 5.144 1.00 88.88 91 GLN A C 1
ATOM 713 O O . GLN A 1 91 ? 15.676 -5.984 4.967 1.00 88.88 91 GLN A O 1
ATOM 718 N N . ASN A 1 92 ? 16.858 -7.327 6.349 1.00 92.44 92 ASN A N 1
ATOM 719 C CA . ASN A 1 92 ? 16.233 -6.884 7.604 1.00 92.44 92 ASN A CA 1
ATOM 720 C C . ASN A 1 92 ? 14.697 -6.893 7.534 1.00 92.44 92 ASN A C 1
ATOM 722 O O . ASN A 1 92 ? 14.028 -5.909 7.858 1.00 92.44 92 ASN A O 1
ATOM 726 N N . LEU A 1 93 ? 14.158 -8.007 7.035 1.00 94.75 93 LEU A N 1
ATOM 727 C CA . LEU A 1 93 ? 12.726 -8.221 6.920 1.00 94.75 93 LEU A CA 1
ATOM 728 C C . LEU A 1 93 ? 12.165 -8.774 8.229 1.00 94.75 93 LEU A C 1
ATOM 730 O O . LEU A 1 93 ? 12.750 -9.659 8.854 1.00 94.75 93 LEU A O 1
ATOM 734 N N . THR A 1 94 ? 11.003 -8.272 8.620 1.00 95.00 94 THR A N 1
ATOM 735 C CA . THR A 1 94 ? 10.241 -8.795 9.749 1.00 95.00 94 THR A CA 1
ATOM 736 C C . THR A 1 94 ? 9.578 -10.121 9.380 1.00 95.00 94 THR A C 1
ATOM 738 O O . THR A 1 94 ? 9.401 -10.420 8.192 1.00 95.00 94 THR A O 1
ATOM 741 N N . PRO A 1 95 ? 9.140 -10.914 10.374 1.00 95.88 95 PRO A N 1
ATOM 742 C CA . PRO A 1 95 ? 8.222 -12.013 10.117 1.00 95.88 95 PRO A CA 1
ATOM 743 C C . PRO A 1 95 ? 7.022 -11.547 9.266 1.00 95.88 95 PRO A C 1
ATOM 745 O O . PRO A 1 95 ? 6.530 -10.432 9.492 1.00 95.88 95 PRO A O 1
ATOM 748 N N . PRO A 1 96 ? 6.570 -12.343 8.276 1.00 96.44 96 PRO A N 1
ATOM 749 C CA . PRO A 1 96 ? 5.470 -11.944 7.409 1.00 96.44 96 PRO A CA 1
ATOM 750 C C . PRO A 1 96 ? 4.169 -11.758 8.188 1.00 96.44 96 PRO A C 1
ATOM 752 O O . PRO A 1 96 ? 3.804 -12.594 9.012 1.00 96.44 96 PRO A O 1
ATOM 755 N N . LEU A 1 97 ? 3.455 -10.676 7.892 1.00 97.31 97 LEU A N 1
ATOM 756 C CA . LEU A 1 97 ? 2.155 -10.384 8.488 1.00 97.31 97 LEU A CA 1
ATOM 757 C C . LEU A 1 97 ? 1.033 -10.651 7.498 1.00 97.31 97 LEU A C 1
ATOM 759 O O . LEU A 1 97 ? 1.235 -10.452 6.294 1.00 97.31 97 LEU A O 1
ATOM 763 N N . PRO A 1 98 ? -0.155 -11.039 7.983 1.00 97.38 98 PRO A N 1
ATOM 764 C CA . PRO A 1 98 ? -1.303 -11.257 7.124 1.00 97.38 98 PRO A CA 1
ATOM 765 C C . PRO A 1 98 ? -1.802 -9.938 6.525 1.00 97.38 98 PRO A C 1
ATOM 767 O O . PRO A 1 98 ? -2.010 -8.935 7.217 1.00 97.38 98 PRO A O 1
ATOM 770 N N . ILE A 1 99 ? -2.022 -9.963 5.214 1.00 97.56 99 ILE A N 1
ATOM 771 C CA . ILE A 1 99 ? -2.591 -8.867 4.440 1.00 97.56 99 ILE A CA 1
ATOM 772 C C . ILE A 1 99 ? -3.710 -9.378 3.535 1.00 97.56 99 ILE A C 1
ATOM 774 O O . ILE A 1 99 ? -3.708 -10.512 3.062 1.00 97.56 99 ILE A O 1
ATOM 778 N N . GLU A 1 100 ? -4.641 -8.498 3.207 1.00 97.44 100 GLU A N 1
ATOM 779 C CA . GLU A 1 100 ? -5.748 -8.796 2.314 1.00 97.44 100 GLU A CA 1
ATOM 780 C C . GLU A 1 100 ? -5.665 -7.926 1.065 1.00 97.44 100 GLU A C 1
ATOM 782 O O . GLU A 1 100 ? -5.900 -6.719 1.108 1.00 97.44 100 GLU A O 1
ATOM 787 N N . TRP A 1 101 ? -5.327 -8.540 -0.069 1.00 97.06 101 TRP A N 1
ATOM 788 C CA . TRP A 1 101 ? -5.357 -7.868 -1.367 1.00 97.06 101 TRP A CA 1
ATOM 789 C C . TRP A 1 101 ? -6.782 -7.491 -1.763 1.00 97.06 101 TRP A C 1
ATOM 791 O O . TRP A 1 101 ? -7.613 -8.379 -1.940 1.00 97.06 101 TRP A O 1
ATOM 801 N N . ILE A 1 102 ? -7.013 -6.195 -1.977 1.00 95.38 102 ILE A N 1
ATOM 802 C CA . ILE A 1 102 ? -8.313 -5.651 -2.393 1.00 95.38 102 ILE A CA 1
ATOM 803 C C . ILE A 1 102 ? -8.330 -5.421 -3.900 1.00 95.38 102 ILE A C 1
ATOM 805 O O . ILE A 1 102 ? -9.285 -5.789 -4.579 1.00 95.38 102 ILE A O 1
ATOM 809 N N . LYS A 1 103 ? -7.255 -4.844 -4.448 1.00 93.81 103 LYS A N 1
ATOM 810 C CA . LYS A 1 103 ? -7.058 -4.732 -5.896 1.00 93.81 103 LYS A CA 1
ATOM 811 C C . LYS A 1 103 ? -5.663 -5.199 -6.272 1.00 93.81 103 LYS A C 1
ATOM 813 O O . LYS A 1 103 ? -4.689 -4.944 -5.563 1.00 93.81 103 LYS A O 1
ATOM 818 N N . ARG A 1 104 ? -5.590 -5.864 -7.419 1.00 93.19 104 ARG A N 1
ATOM 819 C CA . ARG A 1 104 ? -4.367 -6.338 -8.071 1.00 93.19 104 ARG A CA 1
ATOM 820 C C . ARG A 1 104 ? -4.312 -5.743 -9.477 1.00 93.19 104 ARG A C 1
ATOM 822 O O . ARG A 1 104 ? -5.354 -5.400 -10.033 1.00 93.19 104 ARG A O 1
ATOM 829 N N . GLY A 1 105 ? -3.115 -5.612 -10.032 1.00 89.38 105 GLY A N 1
ATOM 830 C CA . GLY A 1 105 ? -2.877 -4.980 -11.332 1.00 89.38 105 GLY A CA 1
ATOM 831 C C . GLY A 1 105 ? -1.986 -3.751 -11.208 1.00 89.38 105 GLY A C 1
ATOM 832 O O . GLY A 1 105 ? -1.493 -3.456 -10.123 1.00 89.38 105 GLY A O 1
ATOM 833 N N . THR A 1 106 ? -1.780 -3.036 -12.311 1.00 90.38 106 THR A N 1
ATOM 834 C CA . THR A 1 106 ? -0.833 -1.918 -12.368 1.00 90.38 106 THR A CA 1
ATOM 835 C C . THR A 1 106 ? -1.540 -0.604 -12.693 1.00 90.38 106 THR A C 1
ATOM 837 O O . THR A 1 106 ? -2.249 -0.506 -13.693 1.00 90.38 106 THR A O 1
ATOM 840 N N . LEU A 1 107 ? -1.306 0.419 -11.865 1.00 89.00 107 LEU A N 1
ATOM 841 C CA . LEU A 1 107 ? -1.613 1.821 -12.147 1.00 89.00 107 LEU A CA 1
ATOM 842 C C . LEU A 1 107 ? -0.314 2.593 -12.357 1.00 89.00 107 LEU A C 1
ATOM 844 O O . LEU A 1 107 ? 0.537 2.638 -11.467 1.00 89.00 107 LEU A O 1
ATOM 848 N N . SER A 1 108 ? -0.168 3.255 -13.504 1.00 86.88 108 SER A N 1
ATOM 849 C CA . SER A 1 108 ? 0.972 4.149 -13.719 1.00 86.88 108 SER A CA 1
ATOM 850 C C . SER A 1 108 ? 0.870 5.382 -12.814 1.00 86.88 108 SER A C 1
ATOM 852 O O . SER A 1 108 ? -0.217 5.937 -12.616 1.00 86.88 108 SER A O 1
ATOM 854 N N . LEU A 1 109 ? 2.003 5.859 -12.293 1.00 82.00 109 LEU A N 1
ATOM 855 C CA . LEU A 1 109 ? 2.020 7.088 -11.501 1.00 82.00 109 LEU A CA 1
ATOM 856 C C . LEU A 1 109 ? 1.593 8.304 -12.333 1.00 82.00 109 LEU A C 1
ATOM 858 O O . LEU A 1 109 ? 1.036 9.245 -11.781 1.00 82.00 109 LEU A O 1
ATOM 862 N N . SER A 1 110 ? 1.799 8.286 -13.651 1.00 80.12 110 SER A N 1
ATOM 863 C CA . SER A 1 110 ? 1.312 9.333 -14.556 1.00 80.12 110 SER A CA 1
ATOM 864 C C . SER A 1 110 ? -0.214 9.428 -14.542 1.00 80.12 110 SER A C 1
ATOM 866 O O . SER A 1 110 ? -0.754 10.523 -14.401 1.00 80.12 110 SER A O 1
ATOM 868 N N . SER A 1 111 ? -0.917 8.293 -14.594 1.00 80.12 111 SER A N 1
ATOM 869 C CA . SER A 1 111 ? -2.383 8.247 -14.499 1.00 80.12 111 SER A CA 1
ATOM 870 C C . SER A 1 111 ? -2.875 8.778 -13.150 1.00 80.12 111 SER A C 1
ATOM 872 O O . SER A 1 111 ? -3.824 9.560 -13.095 1.00 80.12 111 SER A O 1
ATOM 874 N N . VAL A 1 112 ? -2.187 8.401 -12.066 1.00 79.88 112 VAL A N 1
ATOM 875 C CA . VAL A 1 112 ? -2.469 8.895 -10.710 1.00 79.88 112 VAL A CA 1
ATOM 876 C C . VAL A 1 112 ? -2.252 10.405 -10.615 1.00 79.88 112 VAL A C 1
ATOM 878 O O . VAL A 1 112 ? -3.119 11.124 -10.120 1.00 79.88 112 VAL A O 1
ATOM 881 N N . LYS A 1 113 ? -1.125 10.898 -11.140 1.00 76.69 113 LYS A N 1
ATOM 882 C CA . LYS A 1 113 ? -0.779 12.321 -11.149 1.00 76.69 113 LYS A CA 1
ATOM 883 C C . LYS A 1 113 ? -1.788 13.144 -11.925 1.00 76.69 113 LYS A C 1
ATOM 885 O O . LYS A 1 113 ? -2.267 14.137 -11.398 1.00 76.69 113 LYS A O 1
ATOM 890 N N . ASN A 1 114 ? -2.138 12.725 -13.136 1.00 74.38 114 ASN A N 1
ATOM 891 C CA . ASN A 1 114 ? -3.092 13.450 -13.969 1.00 74.38 114 ASN A CA 1
ATOM 892 C C . ASN A 1 114 ? -4.444 13.572 -13.267 1.00 74.38 114 ASN A C 1
ATOM 894 O O . ASN A 1 114 ? -4.967 14.671 -13.134 1.00 74.38 114 ASN A O 1
ATOM 898 N N . ALA A 1 115 ? -4.966 12.469 -12.734 1.00 71.00 115 ALA A N 1
ATOM 899 C CA . ALA A 1 115 ? -6.271 12.477 -12.092 1.00 71.00 115 ALA A CA 1
ATOM 900 C C . ALA A 1 115 ? -6.323 13.278 -10.787 1.00 71.00 115 ALA A C 1
ATOM 902 O O . ALA A 1 115 ? -7.349 13.889 -10.493 1.00 71.00 115 ALA A O 1
ATOM 903 N N . ILE A 1 116 ? -5.250 13.272 -9.993 1.00 70.25 116 ILE A N 1
ATOM 904 C CA . ILE A 1 116 ? -5.231 14.042 -8.749 1.00 70.25 116 ILE A CA 1
ATOM 905 C C . ILE A 1 116 ? -4.890 15.512 -9.024 1.00 70.25 116 ILE A C 1
ATOM 907 O O . ILE A 1 116 ? -5.512 16.366 -8.410 1.00 70.25 116 ILE A O 1
ATOM 911 N N . ASN A 1 117 ? -4.011 15.837 -9.981 1.00 64.19 117 ASN A N 1
ATOM 912 C CA . ASN A 1 117 ? -3.689 17.226 -10.341 1.00 64.19 117 ASN A CA 1
ATOM 913 C C . ASN A 1 117 ? -4.888 17.971 -10.942 1.00 64.19 117 ASN A C 1
ATOM 915 O O . ASN A 1 117 ? -5.004 19.178 -10.748 1.00 64.19 117 ASN A O 1
ATOM 919 N N . THR A 1 118 ? -5.797 17.272 -11.635 1.00 59.31 118 THR A N 1
ATOM 920 C CA . THR A 1 118 ? -7.088 17.848 -12.050 1.00 59.31 118 THR A CA 1
ATOM 921 C C . THR A 1 118 ? -7.943 18.263 -10.849 1.00 59.31 118 THR A C 1
ATOM 923 O O . THR A 1 118 ? -8.741 19.186 -10.966 1.00 59.31 118 THR A O 1
ATOM 926 N N . ASN A 1 119 ? -7.755 17.620 -9.692 1.00 56.03 119 ASN A N 1
ATOM 927 C CA . ASN A 1 119 ? -8.621 17.773 -8.529 1.00 56.03 119 ASN A CA 1
ATOM 928 C C . ASN A 1 119 ? -7.978 18.508 -7.337 1.00 56.03 119 ASN A 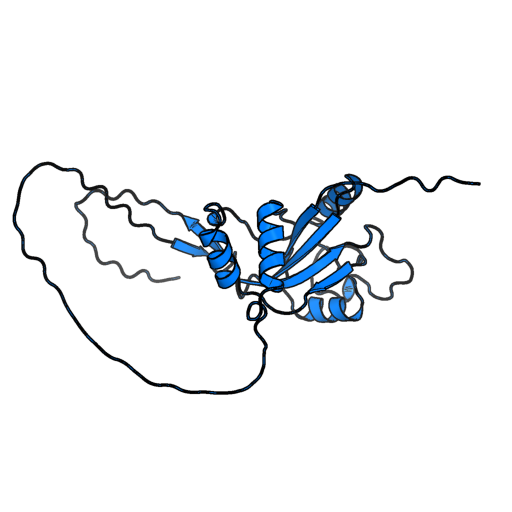C 1
ATOM 930 O O . ASN A 1 119 ? -8.742 18.969 -6.502 1.00 56.03 119 ASN A O 1
ATOM 934 N N . ASN A 1 120 ? -6.641 18.605 -7.218 1.00 53.78 120 ASN A N 1
ATOM 935 C CA . ASN A 1 120 ? -5.895 19.338 -6.174 1.00 53.78 120 ASN A CA 1
ATOM 936 C C . ASN A 1 120 ? -4.386 19.463 -6.510 1.00 53.78 120 ASN A C 1
ATOM 938 O O . ASN A 1 120 ? -3.778 18.535 -7.039 1.00 53.78 120 ASN A O 1
ATOM 942 N N . GLN A 1 121 ? -3.756 20.591 -6.151 1.00 54.31 121 GLN A N 1
ATOM 943 C CA . GLN A 1 121 ? -2.403 20.987 -6.597 1.00 54.31 121 GLN A CA 1
ATOM 944 C C . GLN A 1 121 ? -1.208 20.332 -5.856 1.00 54.31 121 GLN A C 1
ATOM 946 O O . GLN A 1 121 ? -0.083 20.531 -6.289 1.00 54.31 121 GLN A O 1
ATOM 951 N N . ASP A 1 122 ? -1.369 19.544 -4.786 1.00 55.72 122 ASP A N 1
ATOM 952 C CA . ASP A 1 122 ? -0.253 19.235 -3.852 1.00 55.72 122 ASP A CA 1
ATOM 953 C C . ASP A 1 122 ? 0.562 17.936 -4.094 1.00 55.72 122 ASP A C 1
ATOM 955 O O . ASP A 1 122 ? 1.413 17.563 -3.281 1.00 55.72 122 ASP A O 1
ATOM 959 N N . LEU A 1 123 ? 0.377 17.230 -5.214 1.00 53.88 123 LEU A N 1
ATOM 960 C CA . LEU A 1 123 ? 1.038 15.930 -5.452 1.00 53.88 123 LEU A CA 1
ATOM 961 C C . LEU A 1 123 ? 2.562 15.962 -5.586 1.00 53.88 123 LEU A C 1
ATOM 963 O O . LEU A 1 123 ? 3.221 14.937 -5.391 1.00 53.88 123 LEU A O 1
ATOM 967 N N . TYR A 1 124 ? 3.135 17.099 -5.971 1.00 53.56 124 TYR A N 1
ATOM 968 C CA . TYR A 1 124 ? 4.573 17.211 -6.232 1.00 53.56 124 TYR A CA 1
ATOM 969 C C . TYR A 1 124 ? 5.425 17.068 -4.959 1.00 53.56 124 TYR A C 1
ATOM 971 O O . TYR A 1 124 ? 6.643 16.938 -5.044 1.00 53.56 124 TYR A O 1
ATOM 979 N N . LYS A 1 125 ? 4.787 17.032 -3.781 1.00 58.97 125 LYS A N 1
ATOM 980 C CA . LYS A 1 125 ? 5.436 16.805 -2.484 1.00 58.97 125 LYS A CA 1
ATOM 981 C C . LYS A 1 125 ? 5.443 15.338 -2.044 1.00 58.97 125 LYS A C 1
ATOM 983 O O . LYS A 1 125 ? 6.015 15.038 -0.999 1.00 58.97 125 LYS A O 1
ATOM 988 N N . ILE A 1 126 ? 4.822 14.419 -2.792 1.00 67.69 126 ILE A N 1
ATOM 989 C CA . ILE A 1 126 ? 4.787 13.011 -2.378 1.00 67.69 126 ILE A CA 1
ATOM 990 C C . ILE A 1 126 ? 6.162 12.374 -2.575 1.00 67.69 126 ILE A C 1
ATOM 992 O O . ILE A 1 126 ? 6.679 12.280 -3.690 1.00 67.69 126 ILE A O 1
ATOM 996 N N . VAL A 1 127 ? 6.714 11.880 -1.473 1.00 71.00 127 VAL A N 1
ATOM 997 C CA . VAL A 1 127 ? 7.893 11.018 -1.444 1.00 71.00 127 VAL A CA 1
ATOM 998 C C . VAL A 1 127 ? 7.414 9.563 -1.460 1.00 71.00 127 VAL A C 1
ATOM 1000 O O . VAL A 1 127 ? 6.528 9.204 -0.698 1.00 71.00 127 VAL A O 1
ATOM 1003 N N . TYR A 1 128 ? 7.976 8.709 -2.314 1.00 80.06 128 TYR A N 1
ATOM 1004 C CA . TYR A 1 128 ? 7.560 7.300 -2.443 1.00 80.06 128 TYR A CA 1
ATOM 1005 C C . TYR A 1 128 ? 8.550 6.343 -1.759 1.00 80.06 128 TYR A C 1
ATOM 1007 O O . TYR A 1 128 ? 8.973 5.337 -2.329 1.00 80.06 128 TYR A O 1
ATOM 1015 N N . ASN A 1 129 ? 8.956 6.683 -0.534 1.00 86.44 129 ASN A N 1
ATOM 1016 C CA . ASN A 1 129 ? 9.852 5.845 0.262 1.00 86.44 129 ASN A CA 1
ATOM 1017 C C . ASN A 1 129 ? 9.095 4.688 0.922 1.00 86.44 129 ASN A C 1
ATOM 1019 O O . ASN A 1 129 ? 7.905 4.800 1.215 1.00 86.44 129 ASN A O 1
ATOM 1023 N N . ASP A 1 130 ? 9.802 3.587 1.188 1.00 89.81 130 ASP A N 1
ATOM 1024 C CA . ASP A 1 130 ? 9.226 2.465 1.934 1.00 89.81 130 ASP A CA 1
ATOM 1025 C C . ASP A 1 130 ? 8.765 2.927 3.325 1.00 89.81 130 ASP A C 1
ATOM 1027 O O . ASP A 1 130 ? 9.489 3.626 4.040 1.00 89.81 130 ASP A O 1
ATOM 1031 N N . GLY A 1 131 ? 7.531 2.583 3.684 1.00 91.06 131 GLY A N 1
ATOM 1032 C CA . GLY A 1 131 ? 6.911 2.993 4.939 1.00 91.06 131 GLY A CA 1
ATOM 1033 C C . GLY A 1 131 ? 6.577 4.481 5.023 1.00 91.06 131 GLY A C 1
ATOM 1034 O O . GLY A 1 131 ? 6.395 4.989 6.133 1.00 91.06 131 GLY A O 1
ATOM 1035 N N . GLN A 1 132 ? 6.528 5.202 3.900 1.00 92.25 132 GLN A N 1
ATOM 1036 C CA . GLN A 1 132 ? 6.018 6.571 3.874 1.00 92.25 132 GLN A CA 1
ATOM 1037 C C . GLN A 1 132 ? 4.498 6.567 4.061 1.00 92.25 132 GLN A C 1
ATOM 1039 O O . GLN A 1 132 ? 3.783 5.927 3.290 1.00 92.25 132 GLN A O 1
ATOM 1044 N N . GLU A 1 133 ? 4.007 7.322 5.044 1.00 91.81 133 GLU A N 1
ATOM 1045 C CA . GLU A 1 133 ? 2.577 7.599 5.199 1.00 91.81 133 GLU A CA 1
ATOM 1046 C C . GLU A 1 133 ? 2.136 8.643 4.162 1.00 91.81 133 GLU A C 1
ATOM 1048 O O . GLU A 1 133 ? 2.790 9.677 3.988 1.00 91.81 133 GLU A O 1
ATOM 1053 N N . LEU A 1 134 ? 1.037 8.372 3.461 1.00 88.00 134 LEU A N 1
ATOM 1054 C CA . LEU A 1 134 ? 0.378 9.324 2.573 1.00 88.00 134 LEU A CA 1
ATOM 1055 C C . LEU A 1 134 ? -0.778 10.009 3.294 1.00 88.00 134 LEU A C 1
ATOM 1057 O O . LEU A 1 134 ? -1.474 9.395 4.103 1.00 88.00 134 LEU A O 1
ATOM 1061 N N . GLN A 1 135 ? -1.055 11.256 2.911 1.00 85.81 135 GLN A N 1
ATOM 1062 C CA . GLN A 1 135 ? -2.279 11.925 3.344 1.00 85.81 135 GLN A CA 1
ATOM 1063 C C . GLN A 1 135 ? -3.508 11.137 2.870 1.00 85.81 135 GLN A C 1
ATOM 1065 O O . GLN A 1 135 ? -3.563 10.685 1.722 1.00 85.81 135 GLN A O 1
ATOM 1070 N N . THR A 1 136 ? -4.519 11.023 3.732 1.00 87.62 136 THR A N 1
ATOM 1071 C CA . THR A 1 136 ? -5.728 10.222 3.485 1.00 87.62 136 THR A CA 1
ATOM 1072 C C . THR A 1 136 ? -6.418 10.585 2.170 1.00 87.62 136 THR A C 1
ATOM 1074 O O . THR A 1 136 ? -6.732 9.696 1.383 1.00 87.62 136 THR A O 1
ATOM 1077 N N . MET A 1 137 ? -6.536 11.884 1.866 1.00 82.69 137 MET A N 1
ATOM 1078 C CA . MET A 1 137 ? -7.149 12.367 0.623 1.00 82.69 137 MET A CA 1
ATOM 1079 C C . MET A 1 137 ? -6.451 11.827 -0.633 1.00 82.69 137 MET A C 1
ATOM 1081 O O . MET A 1 137 ? -7.116 11.486 -1.607 1.00 82.69 137 MET A O 1
ATOM 1085 N N . ILE A 1 138 ? -5.119 11.718 -0.617 1.00 83.62 138 ILE A N 1
ATOM 1086 C CA . ILE A 1 138 ? -4.342 11.181 -1.743 1.00 83.62 138 ILE A CA 1
ATOM 1087 C C . ILE A 1 138 ? -4.620 9.683 -1.896 1.00 83.62 138 ILE A C 1
ATOM 1089 O O . ILE A 1 138 ? -4.898 9.218 -3.002 1.00 83.62 138 ILE A O 1
ATOM 1093 N N . GLY A 1 139 ? -4.579 8.932 -0.793 1.00 87.19 139 GLY A N 1
ATOM 1094 C CA . GLY A 1 139 ? -4.851 7.494 -0.809 1.00 87.19 139 GLY A CA 1
ATOM 1095 C C . GLY A 1 139 ? -6.258 7.162 -1.311 1.00 87.19 139 GLY A C 1
ATOM 1096 O O . GLY A 1 139 ? -6.420 6.274 -2.148 1.00 87.19 139 GLY A O 1
ATOM 1097 N N . ASP A 1 140 ? -7.264 7.930 -0.890 1.00 88.19 140 ASP A N 1
ATOM 1098 C CA . ASP A 1 140 ? -8.644 7.759 -1.350 1.00 88.19 140 ASP A CA 1
ATOM 1099 C C . ASP A 1 140 ? -8.789 8.008 -2.856 1.00 88.19 140 ASP A C 1
ATOM 1101 O O . ASP A 1 140 ? -9.501 7.273 -3.542 1.00 88.19 140 ASP A O 1
ATOM 1105 N N . GLN A 1 141 ? -8.093 9.009 -3.403 1.00 84.44 141 GLN A N 1
ATOM 1106 C CA . GLN A 1 141 ? -8.096 9.255 -4.848 1.00 84.44 141 GLN A CA 1
ATOM 1107 C C . GLN A 1 141 ? -7.427 8.114 -5.620 1.00 84.44 141 GLN A C 1
ATOM 1109 O O . GLN A 1 141 ? -7.951 7.689 -6.649 1.00 84.44 141 GLN A O 1
ATOM 1114 N N . ILE A 1 142 ? -6.317 7.568 -5.111 1.00 85.69 142 ILE A N 1
ATOM 1115 C CA . ILE A 1 142 ? -5.661 6.397 -5.714 1.00 85.69 142 ILE A CA 1
ATOM 1116 C C . ILE A 1 142 ? -6.621 5.201 -5.748 1.00 85.69 142 ILE A C 1
ATOM 1118 O O . ILE A 1 142 ? -6.723 4.534 -6.777 1.00 85.69 142 ILE A O 1
ATOM 1122 N N . LYS A 1 143 ? -7.375 4.953 -4.668 1.00 87.38 143 LYS A N 1
ATOM 1123 C CA . LYS A 1 143 ? -8.397 3.893 -4.649 1.00 87.38 143 LYS A CA 1
ATOM 1124 C C . LYS A 1 143 ? -9.489 4.138 -5.686 1.00 87.38 143 LYS A C 1
ATOM 1126 O O . LYS A 1 143 ? -9.764 3.241 -6.476 1.00 87.38 143 LYS A O 1
ATOM 1131 N N . LYS A 1 144 ? -10.044 5.355 -5.742 1.00 85.94 144 LYS A N 1
ATOM 1132 C CA . LYS A 1 144 ? -11.086 5.733 -6.715 1.00 85.94 144 LYS A CA 1
ATOM 1133 C C . LYS A 1 144 ? -10.643 5.525 -8.163 1.00 85.94 144 LYS A C 1
ATOM 1135 O O . LYS A 1 144 ? -11.459 5.170 -9.006 1.00 85.94 144 LYS A O 1
ATOM 1140 N N . LEU A 1 145 ? -9.363 5.740 -8.473 1.00 84.25 145 LEU A N 1
ATOM 1141 C CA . LEU A 1 145 ? -8.835 5.504 -9.820 1.00 84.25 145 LEU A CA 1
ATOM 1142 C C . LEU A 1 145 ? -8.839 4.033 -10.219 1.00 84.25 145 LEU A C 1
ATOM 1144 O O . LEU A 1 145 ? -8.998 3.731 -11.398 1.00 84.25 145 LEU A O 1
ATOM 1148 N N . TRP A 1 146 ? -8.701 3.132 -9.250 1.00 81.44 146 TRP A N 1
ATOM 1149 C CA . TRP A 1 146 ? -8.750 1.693 -9.489 1.00 81.44 146 TRP A CA 1
ATOM 1150 C C . TRP A 1 146 ? -10.144 1.186 -9.855 1.00 81.44 146 TRP A C 1
ATOM 1152 O O . TRP A 1 146 ? -10.267 0.127 -10.466 1.00 81.44 146 TRP A O 1
ATOM 1162 N N . ASP A 1 147 ? -11.184 1.923 -9.466 1.00 80.31 147 ASP A N 1
ATOM 1163 C CA . ASP A 1 147 ? -12.575 1.580 -9.757 1.00 80.31 147 ASP A CA 1
ATOM 1164 C C . ASP A 1 147 ? -13.051 2.152 -11.102 1.00 80.31 147 ASP A C 1
ATOM 1166 O O . ASP A 1 147 ? -14.120 1.781 -11.585 1.00 80.31 147 ASP A O 1
ATOM 1170 N N . LYS A 1 148 ? -12.256 3.017 -11.752 1.00 74.12 148 LYS A N 1
ATOM 1171 C CA . LYS A 1 148 ? -12.580 3.528 -13.088 1.00 74.12 148 LYS A CA 1
ATOM 1172 C C . LYS A 1 148 ? -12.278 2.470 -14.161 1.00 74.12 148 LYS A C 1
ATOM 1174 O O . LYS A 1 148 ? -11.154 1.956 -14.200 1.00 74.12 148 LYS A O 1
ATOM 1179 N N . PRO A 1 149 ? -13.218 2.185 -15.081 1.00 49.66 149 PRO A N 1
ATOM 1180 C CA . PRO A 1 149 ? -12.934 1.341 -16.236 1.00 49.66 149 PRO A CA 1
ATOM 1181 C C . PRO A 1 149 ? -11.828 2.000 -17.077 1.00 49.66 149 PRO A C 1
ATOM 1183 O O . PRO A 1 149 ? -11.939 3.163 -17.457 1.00 49.66 149 PRO A O 1
ATOM 1186 N N . GLY A 1 150 ? -10.721 1.283 -17.291 1.00 56.00 150 GLY A N 1
ATOM 1187 C CA . GLY A 1 150 ? -9.516 1.785 -17.970 1.00 56.00 150 GLY A CA 1
ATOM 1188 C C . GLY A 1 150 ? -8.366 2.224 -17.049 1.00 56.00 150 GLY A C 1
ATOM 1189 O O . GLY A 1 150 ? -7.285 2.528 -17.542 1.00 56.00 150 GLY A O 1
ATOM 1190 N N . GLY A 1 151 ? -8.560 2.232 -15.722 1.00 46.78 151 GLY A N 1
ATOM 1191 C CA . GLY A 1 151 ? -7.495 2.533 -14.758 1.00 46.78 151 GLY A CA 1
ATOM 1192 C C . GLY A 1 151 ? -6.453 1.417 -14.664 1.00 46.78 151 GLY A C 1
ATOM 1193 O O . GLY A 1 151 ? -5.259 1.679 -14.776 1.00 46.78 151 GLY A O 1
ATOM 1194 N N . ALA A 1 152 ? -6.891 0.167 -14.510 1.00 50.53 152 ALA A N 1
ATOM 1195 C CA . ALA A 1 152 ? -6.007 -0.993 -14.500 1.00 50.53 152 ALA A CA 1
ATOM 1196 C C . ALA A 1 152 ? -5.653 -1.378 -15.941 1.00 50.53 152 ALA A C 1
ATOM 1198 O O . ALA A 1 152 ? -6.510 -1.863 -16.680 1.00 50.53 152 ALA A O 1
ATOM 1199 N N . GLY A 1 153 ? -4.401 -1.147 -16.345 1.00 47.75 153 GLY A N 1
ATOM 1200 C CA . GLY A 1 153 ? -3.899 -1.601 -17.637 1.00 47.75 153 GLY A CA 1
ATOM 1201 C C . GLY A 1 153 ? -4.077 -3.111 -17.750 1.00 47.75 153 GLY A C 1
ATOM 1202 O O . GLY A 1 153 ? -3.406 -3.877 -17.060 1.00 47.75 153 GLY A O 1
ATOM 1203 N N . ASN A 1 154 ? -5.021 -3.523 -18.588 1.00 41.69 154 ASN A N 1
ATOM 1204 C CA . ASN A 1 154 ? -5.229 -4.906 -18.962 1.00 41.69 154 ASN A CA 1
ATOM 1205 C C . ASN A 1 154 ? -4.004 -5.317 -19.790 1.00 41.69 154 ASN A C 1
ATOM 1207 O O . ASN A 1 154 ? -3.835 -4.853 -20.916 1.00 41.69 154 ASN A O 1
ATOM 1211 N N . THR A 1 155 ? -3.103 -6.123 -19.230 1.00 40.19 155 THR A N 1
ATOM 1212 C CA . THR A 1 155 ? -2.045 -6.785 -20.002 1.00 40.19 155 THR A CA 1
ATOM 1213 C C . THR A 1 155 ? -2.697 -7.866 -20.860 1.00 40.19 155 THR A C 1
ATOM 1215 O O . THR A 1 155 ? -2.695 -9.041 -20.505 1.00 40.19 155 THR A O 1
ATOM 1218 N N . GLY A 1 156 ? -3.312 -7.436 -21.959 1.00 31.84 156 GLY A N 1
ATOM 1219 C CA . GLY A 1 156 ? -3.840 -8.269 -23.027 1.00 31.84 156 GLY A CA 1
ATOM 1220 C C . GLY A 1 156 ? -3.067 -7.978 -24.306 1.00 31.84 156 GLY A C 1
ATOM 1221 O O . GLY A 1 156 ? -3.092 -6.865 -24.818 1.00 31.84 156 GLY A O 1
ATOM 1222 N N . ASN A 1 157 ? -2.347 -8.989 -24.776 1.00 41.28 157 ASN A N 1
ATOM 1223 C CA . ASN A 1 157 ? -1.721 -9.067 -26.088 1.00 41.28 157 ASN A CA 1
ATOM 1224 C C . ASN A 1 157 ? -2.742 -8.732 -27.200 1.00 41.28 157 ASN A C 1
ATOM 1226 O O . ASN A 1 157 ? -3.835 -9.294 -27.205 1.00 41.28 157 ASN A O 1
ATOM 1230 N N . GLY A 1 158 ? -2.393 -7.836 -28.126 1.00 28.27 158 GLY A N 1
ATOM 1231 C CA . GLY A 1 158 ? -3.241 -7.468 -29.262 1.00 28.27 158 GLY A CA 1
ATOM 1232 C C . GLY A 1 158 ? -2.763 -6.186 -29.935 1.00 28.27 158 GLY A C 1
ATOM 1233 O O . GLY A 1 158 ? -3.000 -5.090 -29.436 1.00 28.27 158 GLY A O 1
ATOM 1234 N N . GLY A 1 159 ? -2.041 -6.325 -31.046 1.00 33.72 159 GLY A N 1
ATOM 1235 C CA . GLY A 1 159 ? -1.565 -5.197 -31.838 1.00 33.72 159 GLY A CA 1
ATOM 1236 C C . GLY A 1 159 ? -2.690 -4.416 -32.516 1.00 33.72 159 GLY A C 1
ATOM 1237 O O . GLY A 1 159 ? -3.677 -4.994 -32.957 1.00 33.72 159 GLY A O 1
ATOM 1238 N N . ALA A 1 160 ? -2.484 -3.111 -32.676 1.00 29.22 160 ALA A N 1
ATOM 1239 C CA . ALA A 1 160 ? -3.032 -2.354 -33.792 1.00 29.22 160 ALA A CA 1
ATOM 1240 C C . ALA A 1 160 ? -2.174 -1.105 -34.040 1.00 29.22 160 ALA A C 1
ATOM 1242 O O . ALA A 1 160 ? -2.051 -0.216 -33.200 1.00 29.22 160 ALA A O 1
ATOM 1243 N N . SER A 1 161 ? -1.558 -1.107 -35.219 1.00 39.53 161 SER A N 1
ATOM 1244 C CA . SER A 1 161 ? -0.989 0.041 -35.922 1.00 39.53 161 SER A CA 1
ATOM 1245 C C . SER A 1 161 ? -2.029 1.148 -36.120 1.00 39.53 161 SER A C 1
ATOM 1247 O O . SER A 1 161 ? -3.171 0.819 -36.419 1.00 39.53 161 SER A O 1
ATOM 1249 N N . THR A 1 162 ? -1.605 2.420 -36.077 1.00 31.11 162 THR A N 1
ATOM 1250 C CA . THR A 1 162 ? -2.029 3.442 -37.060 1.00 31.11 162 THR A CA 1
ATOM 1251 C C . THR A 1 162 ? -1.131 4.694 -37.052 1.00 31.11 162 THR A C 1
ATOM 1253 O O . THR A 1 162 ? -1.142 5.483 -36.114 1.00 31.11 162 THR A O 1
ATOM 1256 N N . TYR A 1 163 ? -0.334 4.796 -38.119 1.00 28.16 163 TYR A N 1
ATOM 1257 C CA . TYR A 1 163 ? 0.015 5.926 -39.005 1.00 28.16 163 TYR A CA 1
ATOM 1258 C C . TYR A 1 163 ? -0.038 7.418 -38.566 1.00 28.16 163 TYR A C 1
ATOM 1260 O O . TYR A 1 163 ? -1.076 7.951 -38.201 1.00 28.16 163 TYR A O 1
ATOM 1268 N N . TYR A 1 164 ? 1.123 8.070 -38.773 1.00 29.64 164 TYR A N 1
ATOM 1269 C CA . TYR A 1 164 ? 1.456 9.399 -39.348 1.00 29.64 164 TYR A CA 1
ATOM 1270 C C . TYR A 1 164 ? 0.495 10.610 -39.308 1.00 29.64 164 TYR A C 1
ATOM 1272 O O . TYR A 1 164 ? -0.599 10.560 -39.845 1.00 29.64 164 TYR A O 1
ATOM 1280 N N . HIS A 1 165 ? 1.051 11.759 -38.879 1.00 28.75 165 HIS A N 1
ATOM 1281 C CA . HIS A 1 165 ? 1.040 13.113 -39.499 1.00 28.75 165 HIS A CA 1
ATOM 1282 C C . HIS A 1 165 ? 1.958 14.005 -38.612 1.00 28.75 165 HIS A C 1
ATOM 1284 O O . HIS A 1 165 ? 1.853 13.926 -37.396 1.00 28.75 165 HIS A O 1
ATOM 1290 N N . GLY A 1 166 ? 2.939 14.818 -39.027 1.00 29.02 166 GLY A N 1
ATOM 1291 C CA . GLY A 1 166 ? 3.237 15.503 -40.285 1.00 29.02 166 GLY A CA 1
ATOM 1292 C C . GLY A 1 166 ? 3.154 17.032 -40.075 1.00 29.02 166 GLY A C 1
ATOM 1293 O O . GLY A 1 166 ? 2.051 17.534 -39.914 1.00 29.02 166 GLY A O 1
ATOM 1294 N N . GLY A 1 167 ? 4.289 17.756 -40.109 1.00 28.34 167 GLY A N 1
ATOM 1295 C CA . GLY A 1 167 ? 4.386 19.239 -40.166 1.00 28.34 167 GLY A CA 1
ATOM 1296 C C . GLY A 1 167 ? 4.919 19.893 -38.875 1.00 28.34 167 GLY A C 1
ATOM 1297 O O . GLY A 1 167 ? 4.448 19.577 -37.794 1.00 28.34 167 GLY A O 1
ATOM 1298 N N . GLY A 1 168 ? 5.933 20.766 -38.841 1.00 30.11 168 GLY A N 1
ATOM 1299 C CA . GLY A 1 168 ? 6.454 21.699 -39.844 1.00 30.11 168 GLY A CA 1
ATOM 1300 C C . GLY A 1 168 ? 5.998 23.124 -39.497 1.00 30.11 168 GLY A C 1
ATOM 1301 O O . GLY A 1 168 ? 4.809 23.399 -39.580 1.00 30.11 168 GLY A O 1
ATOM 1302 N N . GLY A 1 169 ? 6.909 24.026 -39.107 1.00 28.89 169 GLY A N 1
ATOM 1303 C CA . GLY A 1 169 ? 6.569 25.449 -38.937 1.00 28.89 169 GLY A CA 1
ATOM 1304 C C . GLY A 1 169 ? 7.504 26.236 -38.021 1.00 28.89 169 GLY A C 1
ATOM 1305 O O . GLY A 1 169 ? 7.314 26.269 -36.809 1.00 28.89 169 GLY A O 1
ATOM 1306 N N . GLY A 1 170 ? 8.513 26.880 -38.613 1.00 36.22 170 GLY A N 1
ATOM 1307 C CA . GLY A 1 170 ? 9.302 27.928 -37.969 1.00 36.22 170 GLY A CA 1
ATOM 1308 C C . GLY A 1 170 ? 8.520 29.241 -37.861 1.00 36.22 170 GLY A C 1
ATOM 1309 O O . GLY A 1 170 ? 7.677 29.542 -38.700 1.00 36.22 170 GLY A O 1
ATOM 1310 N N . GLY A 1 171 ? 8.824 30.029 -36.831 1.00 28.45 171 GLY A N 1
ATOM 1311 C CA . GLY A 1 171 ? 8.267 31.363 -36.625 1.00 28.45 171 GLY A CA 1
ATOM 1312 C C . GLY A 1 171 ? 9.317 32.278 -36.006 1.00 28.45 171 GLY A C 1
ATOM 1313 O O . GLY A 1 171 ? 9.660 32.154 -34.833 1.00 28.45 171 GLY A O 1
ATOM 1314 N N . TYR A 1 172 ? 9.857 33.170 -36.827 1.00 31.52 172 TYR A N 1
ATOM 1315 C CA . TYR A 1 172 ? 10.759 34.260 -36.468 1.00 31.52 172 TYR A CA 1
ATOM 1316 C C . TYR A 1 172 ? 9.906 35.464 -36.060 1.00 31.52 172 TYR A C 1
ATOM 1318 O O . TYR A 1 172 ? 9.109 35.937 -36.865 1.00 31.52 172 TYR A O 1
ATOM 1326 N N . TYR A 1 173 ? 10.093 35.994 -34.849 1.00 31.11 173 TYR A N 1
ATOM 1327 C CA . TYR A 1 173 ? 9.535 37.295 -34.474 1.00 31.11 173 TYR A CA 1
ATOM 1328 C C . TYR A 1 173 ? 10.636 38.353 -34.454 1.00 31.11 173 TYR A C 1
ATOM 1330 O O . TYR A 1 173 ? 11.582 38.293 -33.666 1.00 31.11 173 TYR A O 1
ATOM 1338 N N . ARG A 1 174 ? 10.487 39.317 -35.367 1.00 28.20 174 ARG A N 1
ATOM 1339 C CA . ARG A 1 174 ? 11.279 40.538 -35.494 1.00 28.20 174 ARG A CA 1
ATOM 1340 C C . ARG A 1 174 ? 10.599 41.652 -34.685 1.00 28.20 174 ARG A C 1
ATOM 1342 O O . ARG A 1 174 ? 9.466 42.013 -34.959 1.00 28.20 174 ARG A O 1
ATOM 1349 N N . ASN A 1 175 ? 11.338 42.113 -33.681 1.00 35.81 175 ASN A N 1
ATOM 1350 C CA . ASN A 1 175 ? 11.413 43.425 -33.026 1.00 35.81 175 ASN A CA 1
ATOM 1351 C C . ASN A 1 175 ? 10.342 44.515 -33.297 1.00 35.81 175 ASN A C 1
ATOM 1353 O O . ASN A 1 175 ? 10.191 44.969 -34.428 1.00 35.81 175 ASN A O 1
ATOM 1357 N N . SER A 1 176 ? 9.809 45.090 -32.214 1.00 30.09 176 SER A N 1
ATOM 1358 C CA . SER A 1 176 ? 9.544 46.535 -32.090 1.00 30.09 176 SER A CA 1
ATOM 1359 C C . SER A 1 176 ? 9.608 46.940 -30.610 1.00 30.09 176 SER A C 1
ATOM 1361 O O . SER A 1 176 ? 8.972 46.309 -29.766 1.00 30.09 176 SER A O 1
ATOM 1363 N N . GLY A 1 177 ? 10.426 47.945 -30.293 1.00 32.94 177 GLY A N 1
ATOM 1364 C CA . GLY A 1 177 ? 10.831 48.292 -28.933 1.00 32.94 177 GLY A CA 1
ATOM 1365 C C . GLY A 1 177 ? 9.856 49.140 -28.109 1.00 32.94 177 GLY A C 1
ATOM 1366 O O . GLY A 1 177 ? 9.046 49.901 -28.630 1.00 32.94 177 GLY A O 1
ATOM 1367 N N . SER A 1 178 ? 10.024 49.048 -26.789 1.00 32.88 178 SER A N 1
ATOM 1368 C CA . SER A 1 178 ? 9.904 50.151 -25.825 1.00 32.88 178 SER A CA 1
ATOM 1369 C C . SER A 1 178 ? 10.580 49.761 -24.497 1.00 32.88 178 SER A C 1
ATOM 1371 O O . SER A 1 178 ? 10.643 48.570 -24.181 1.00 32.88 178 SER A O 1
ATOM 1373 N N . PRO A 1 179 ? 11.158 50.723 -23.753 1.00 44.56 179 PRO A N 1
ATOM 1374 C CA . PRO A 1 179 ? 12.083 50.458 -22.657 1.00 44.56 179 PRO A CA 1
ATOM 1375 C C . PRO A 1 179 ? 11.367 50.314 -21.306 1.00 44.56 179 PRO A C 1
ATOM 1377 O O . PRO A 1 179 ? 10.421 51.035 -21.014 1.00 44.56 179 PRO A O 1
ATOM 1380 N N . GLY A 1 180 ? 11.886 49.430 -20.449 1.00 37.50 180 GLY A N 1
ATOM 1381 C CA . GLY A 1 180 ? 11.561 49.412 -19.018 1.00 37.50 180 GLY A CA 1
ATOM 1382 C C . GLY A 1 180 ? 10.448 48.444 -18.619 1.00 37.50 180 GLY A C 1
ATOM 1383 O O . GLY A 1 180 ? 9.322 48.843 -18.354 1.00 37.50 180 GLY A O 1
ATOM 1384 N N . GLY A 1 181 ? 10.781 47.161 -18.494 1.00 30.72 181 GLY A N 1
ATOM 1385 C CA . GLY A 1 181 ? 9.894 46.179 -17.877 1.00 30.72 181 GLY A CA 1
ATOM 1386 C C . GLY A 1 181 ? 10.637 44.888 -17.576 1.00 30.72 181 GLY A C 1
ATOM 1387 O O . GLY A 1 181 ? 11.028 44.162 -18.487 1.00 30.72 181 GLY A O 1
ATOM 1388 N N . TRP A 1 182 ? 10.859 44.605 -16.293 1.00 35.66 182 TRP A N 1
ATOM 1389 C CA . TRP A 1 182 ? 11.431 43.348 -15.819 1.00 35.66 182 TRP A CA 1
ATOM 1390 C C . TRP A 1 182 ? 10.481 42.192 -16.147 1.00 35.66 182 TRP A C 1
ATOM 1392 O O . TRP A 1 182 ? 9.560 41.899 -15.388 1.00 35.66 182 TRP A O 1
ATOM 1402 N N . LEU A 1 183 ? 10.683 41.519 -17.280 1.00 37.44 183 LEU A N 1
ATOM 1403 C CA . LEU A 1 183 ? 9.912 40.325 -17.607 1.00 37.44 183 LEU A CA 1
ATOM 1404 C C . LEU A 1 183 ? 10.516 39.121 -16.871 1.00 37.44 183 LEU A C 1
ATOM 1406 O O . LEU A 1 183 ? 11.484 38.508 -17.321 1.00 37.44 183 LEU A O 1
ATOM 1410 N N . MET A 1 184 ? 9.952 38.787 -15.708 1.00 41.50 184 MET A N 1
ATOM 1411 C CA . MET A 1 184 ? 10.260 37.534 -15.020 1.00 41.50 184 MET A CA 1
ATOM 1412 C C . MET A 1 184 ? 9.705 36.361 -15.832 1.00 41.50 184 MET A C 1
ATOM 1414 O O . MET A 1 184 ? 8.512 36.062 -15.789 1.00 41.50 184 MET A O 1
ATOM 1418 N N . ILE A 1 185 ? 10.568 35.659 -16.562 1.00 44.31 185 ILE A N 1
ATOM 1419 C CA . ILE A 1 185 ? 10.171 34.430 -17.245 1.00 44.31 185 ILE A CA 1
ATOM 1420 C C . ILE A 1 185 ? 10.186 33.289 -16.221 1.00 44.31 185 ILE A C 1
ATOM 1422 O O . ILE A 1 185 ? 11.230 32.704 -15.934 1.00 44.31 185 ILE A O 1
ATOM 1426 N N . ARG A 1 186 ? 9.013 32.931 -15.686 1.00 41.97 186 ARG A N 1
ATOM 1427 C CA . ARG A 1 186 ? 8.833 31.675 -14.941 1.00 41.97 186 ARG A CA 1
ATOM 1428 C C . ARG A 1 186 ? 8.878 30.500 -15.918 1.00 41.97 186 ARG A C 1
ATOM 1430 O O . ARG A 1 186 ? 7.849 30.095 -16.452 1.00 41.97 186 ARG A O 1
ATOM 1437 N N . ARG A 1 187 ? 10.056 29.919 -16.149 1.00 41.22 187 ARG A N 1
ATOM 1438 C CA . ARG A 1 187 ? 10.145 28.591 -16.774 1.00 41.22 187 ARG A CA 1
ATOM 1439 C C . ARG A 1 187 ? 10.107 27.527 -15.687 1.00 41.22 187 ARG A C 1
ATOM 1441 O O . ARG A 1 187 ? 11.068 27.355 -14.946 1.00 41.22 187 ARG A O 1
ATOM 1448 N N . ARG A 1 188 ? 8.983 26.812 -15.605 1.00 43.41 188 ARG A N 1
ATOM 1449 C CA . ARG A 1 188 ? 8.880 25.582 -14.814 1.00 43.41 188 ARG A CA 1
ATOM 1450 C C . ARG A 1 188 ? 9.669 24.493 -15.531 1.00 43.41 188 ARG A C 1
ATOM 1452 O O . ARG A 1 188 ? 9.302 24.099 -16.635 1.00 43.41 188 ARG A O 1
ATOM 1459 N N . ILE A 1 189 ? 10.755 24.035 -14.920 1.00 40.12 189 ILE A N 1
ATOM 1460 C CA . ILE A 1 189 ? 11.502 22.865 -15.380 1.00 40.12 189 ILE A CA 1
ATOM 1461 C C . ILE A 1 189 ? 11.260 21.761 -14.357 1.00 40.12 189 ILE A C 1
ATOM 1463 O O . ILE A 1 189 ? 11.515 21.932 -13.166 1.00 40.12 189 ILE A O 1
ATOM 1467 N N . TYR A 1 190 ? 10.734 20.638 -14.831 1.00 44.44 190 TYR A N 1
ATOM 1468 C CA . TYR A 1 190 ? 10.477 19.462 -14.015 1.00 44.44 190 TYR A CA 1
ATOM 1469 C C . TYR A 1 190 ? 11.674 18.522 -14.139 1.00 44.44 190 TYR A C 1
ATOM 1471 O O . TYR A 1 190 ? 11.907 17.962 -15.208 1.00 44.44 190 TYR A O 1
ATOM 1479 N N . ILE A 1 191 ? 12.443 18.359 -13.061 1.00 43.25 191 ILE A N 1
ATOM 1480 C CA . ILE A 1 191 ? 13.516 17.360 -13.015 1.00 43.25 191 ILE A CA 1
ATOM 1481 C C . ILE A 1 191 ? 12.922 16.083 -12.428 1.00 43.25 191 ILE A C 1
ATOM 1483 O O . ILE A 1 191 ? 12.536 16.049 -11.258 1.00 43.25 191 ILE A O 1
ATOM 1487 N N . SER A 1 192 ? 12.813 15.047 -13.256 1.00 43.03 192 SER A N 1
ATOM 1488 C CA . SER A 1 192 ? 12.441 13.703 -12.824 1.00 43.03 192 SER A CA 1
ATOM 1489 C C . SER A 1 192 ? 13.679 12.963 -12.323 1.00 43.03 192 SER A C 1
ATOM 1491 O O . SER A 1 192 ? 14.548 12.610 -13.120 1.00 43.03 192 SER A O 1
ATOM 1493 N N . ASP A 1 193 ? 13.751 12.693 -11.020 1.00 48.09 193 ASP A N 1
ATOM 1494 C CA . ASP A 1 193 ? 14.681 11.690 -10.501 1.00 48.09 193 ASP A CA 1
ATOM 1495 C C . ASP A 1 193 ? 14.087 10.303 -10.773 1.00 48.09 193 ASP A C 1
ATOM 1497 O O . ASP A 1 193 ? 13.164 9.860 -10.083 1.00 48.09 193 ASP A O 1
ATOM 1501 N N . LEU A 1 194 ? 14.609 9.626 -11.798 1.00 45.19 194 LEU A N 1
ATOM 1502 C CA . LEU A 1 194 ? 14.172 8.287 -12.199 1.00 45.19 194 LEU A CA 1
ATOM 1503 C C . LEU A 1 194 ? 14.381 7.238 -11.096 1.00 45.19 194 LEU A C 1
ATOM 1505 O O . LEU A 1 194 ? 13.702 6.219 -11.105 1.00 45.19 194 LEU A O 1
ATOM 1509 N N . ARG A 1 195 ? 15.276 7.469 -10.122 1.00 46.19 195 ARG A N 1
ATOM 1510 C CA . ARG A 1 195 ? 15.531 6.501 -9.039 1.00 46.19 195 ARG A CA 1
ATOM 1511 C C . ARG A 1 195 ? 14.488 6.573 -7.927 1.00 46.19 195 ARG A C 1
ATOM 1513 O O . ARG A 1 195 ? 14.260 5.578 -7.242 1.00 46.19 195 ARG A O 1
ATOM 1520 N N . ASN A 1 196 ? 13.858 7.735 -7.749 1.00 49.56 196 ASN A N 1
ATOM 1521 C CA . ASN A 1 196 ? 12.908 7.984 -6.661 1.00 49.56 196 ASN A CA 1
ATOM 1522 C C . ASN A 1 196 ? 11.505 8.380 -7.142 1.00 49.56 196 ASN A C 1
ATOM 1524 O O . ASN A 1 196 ? 10.619 8.600 -6.317 1.00 49.56 196 ASN A O 1
ATOM 1528 N N . CYS A 1 197 ? 11.288 8.496 -8.457 1.00 54.75 197 CYS A N 1
ATOM 1529 C CA . CYS A 1 197 ? 10.046 8.989 -9.061 1.00 54.75 197 CYS A CA 1
ATOM 1530 C C . CYS A 1 197 ? 9.594 10.354 -8.503 1.00 54.75 197 CYS A C 1
ATOM 1532 O O . CYS A 1 197 ? 8.411 10.713 -8.566 1.00 54.75 197 CYS A O 1
ATOM 1534 N N . VAL A 1 198 ? 10.547 11.124 -7.966 1.00 52.09 198 VAL A N 1
ATOM 1535 C CA . VAL A 1 198 ? 10.331 12.462 -7.420 1.00 52.09 198 VAL A CA 1
ATOM 1536 C C . VAL A 1 198 ? 10.464 13.453 -8.562 1.00 52.09 198 VAL A C 1
ATOM 1538 O O . VAL A 1 198 ? 11.443 13.441 -9.307 1.00 52.09 198 VAL A O 1
ATOM 1541 N N . VAL A 1 199 ? 9.471 14.327 -8.687 1.00 48.22 199 VAL A N 1
ATOM 1542 C CA . VAL A 1 199 ? 9.545 15.495 -9.559 1.00 48.22 199 VAL A CA 1
ATOM 1543 C C . VAL A 1 199 ? 9.752 16.690 -8.648 1.00 48.22 199 VAL A C 1
ATOM 1545 O O . VAL A 1 199 ? 8.833 17.080 -7.933 1.00 48.22 199 VAL A O 1
ATOM 1548 N N . ARG A 1 200 ? 10.971 17.230 -8.622 1.00 43.41 200 ARG A N 1
ATOM 1549 C CA . ARG A 1 200 ? 11.256 18.444 -7.853 1.00 43.41 200 ARG A CA 1
ATOM 1550 C C . ARG A 1 200 ? 10.943 19.659 -8.713 1.00 43.41 200 ARG A C 1
ATOM 1552 O O . ARG A 1 200 ? 11.381 19.736 -9.862 1.00 43.41 200 ARG A O 1
ATOM 1559 N N . GLU A 1 201 ? 10.189 20.598 -8.152 1.00 40.97 201 GLU A N 1
ATOM 1560 C CA . GLU A 1 201 ? 10.062 21.931 -8.729 1.00 40.97 201 GLU A CA 1
ATOM 1561 C C . GLU A 1 201 ? 11.382 22.668 -8.499 1.00 40.97 201 GLU A C 1
ATOM 1563 O O . GLU A 1 201 ? 11.802 22.862 -7.358 1.00 40.97 201 GLU A O 1
ATOM 1568 N N . VAL A 1 202 ? 12.055 23.050 -9.584 1.00 44.66 202 VAL A N 1
ATOM 1569 C CA . VAL A 1 202 ? 13.224 23.927 -9.512 1.00 44.66 202 VAL A CA 1
ATOM 1570 C C . VAL A 1 202 ? 12.851 25.240 -10.175 1.00 44.66 202 VAL A C 1
ATOM 1572 O O . VAL A 1 202 ? 12.669 25.318 -11.391 1.00 44.66 202 VAL A O 1
ATOM 1575 N N . VAL A 1 203 ? 12.697 26.275 -9.352 1.00 43.72 203 VAL A N 1
ATOM 1576 C CA . VAL A 1 203 ? 12.437 27.636 -9.818 1.00 43.72 203 VAL A CA 1
ATOM 1577 C C . VAL A 1 203 ? 13.783 28.298 -10.078 1.00 43.72 203 VAL A C 1
ATOM 1579 O O . VAL A 1 203 ? 14.507 28.637 -9.145 1.00 43.72 203 VAL A O 1
ATOM 1582 N N . PHE A 1 204 ? 14.131 28.469 -11.351 1.00 45.28 204 PHE A N 1
ATOM 1583 C CA . PHE A 1 204 ? 15.301 29.253 -11.731 1.00 45.28 204 PHE A CA 1
ATOM 1584 C C . PHE A 1 204 ? 14.910 30.717 -11.911 1.00 45.28 204 PHE A C 1
ATOM 1586 O O . PHE A 1 204 ? 14.031 31.041 -12.710 1.00 45.28 204 PHE A O 1
ATOM 1593 N N . TYR A 1 205 ? 15.615 31.599 -11.210 1.00 45.03 205 TYR A N 1
ATOM 1594 C CA . TYR A 1 205 ? 15.621 33.025 -11.506 1.00 45.03 205 TYR A CA 1
ATOM 1595 C C . TYR A 1 205 ? 16.809 33.292 -12.428 1.00 45.03 205 TYR A C 1
ATOM 1597 O O . TYR A 1 205 ? 17.959 33.190 -12.005 1.00 45.03 205 TYR A O 1
ATOM 1605 N N . MET A 1 206 ? 16.544 33.571 -13.705 1.00 42.12 206 MET A N 1
ATOM 1606 C CA . MET A 1 206 ? 17.590 33.968 -14.649 1.00 42.12 206 MET A CA 1
ATOM 1607 C C . MET A 1 206 ? 17.539 35.479 -14.899 1.00 42.12 206 MET A C 1
ATOM 1609 O O . MET A 1 206 ? 16.466 35.993 -15.218 1.00 42.12 206 MET A O 1
ATOM 1613 N N . PRO A 1 207 ? 18.675 36.197 -14.814 1.00 39.47 207 PRO A N 1
ATOM 1614 C CA . PRO A 1 207 ? 18.773 37.543 -15.361 1.00 39.47 207 PRO A CA 1
ATOM 1615 C C . PRO A 1 207 ? 18.695 37.480 -16.896 1.00 39.47 207 PRO A C 1
ATOM 1617 O O . PRO A 1 207 ? 19.224 36.558 -17.518 1.00 39.47 207 PRO A O 1
ATOM 1620 N N . ALA A 1 208 ? 18.034 38.461 -17.513 1.00 46.97 208 ALA A N 1
ATOM 1621 C CA . ALA A 1 208 ? 17.601 38.445 -18.916 1.00 46.97 208 ALA A CA 1
ATOM 1622 C C . ALA A 1 208 ? 18.720 38.473 -19.991 1.00 46.97 208 ALA A C 1
ATOM 1624 O O . ALA A 1 208 ? 18.436 38.739 -21.154 1.00 46.97 208 ALA A O 1
ATOM 1625 N N . THR A 1 209 ? 19.986 38.201 -19.658 1.00 43.94 209 THR A N 1
ATOM 1626 C CA . THR A 1 209 ? 21.132 38.475 -20.548 1.00 43.94 209 THR A CA 1
ATOM 1627 C C . THR A 1 209 ? 22.004 37.276 -20.926 1.00 43.94 209 THR A C 1
ATOM 1629 O O . THR A 1 209 ? 23.064 37.468 -21.516 1.00 43.94 209 THR A O 1
ATOM 1632 N N . ARG A 1 210 ? 21.592 36.022 -20.690 1.00 42.25 210 ARG A N 1
ATOM 1633 C CA . ARG A 1 210 ? 22.345 34.857 -21.207 1.00 42.25 210 ARG A CA 1
ATOM 1634 C C . ARG A 1 210 ? 21.467 33.835 -21.925 1.00 42.25 210 ARG A C 1
ATOM 1636 O O . ARG A 1 210 ? 21.079 32.813 -21.371 1.00 42.25 210 ARG A O 1
ATOM 1643 N N . LEU A 1 211 ? 21.252 34.082 -23.217 1.00 45.94 211 LEU A N 1
ATOM 1644 C CA . LEU A 1 211 ? 21.047 33.027 -24.209 1.00 45.94 211 LEU A CA 1
ATOM 1645 C C . LEU A 1 211 ? 22.353 32.227 -24.326 1.00 45.94 211 LEU A C 1
ATOM 1647 O O . LEU A 1 211 ? 23.276 32.643 -25.015 1.00 45.94 211 LEU A O 1
ATOM 1651 N N . PHE A 1 212 ? 22.437 31.077 -23.663 1.00 37.50 212 PHE A N 1
ATOM 1652 C CA . PHE A 1 212 ? 23.419 30.057 -24.021 1.00 37.50 212 PHE A CA 1
ATOM 1653 C C . PHE A 1 212 ? 22.714 28.721 -24.234 1.00 37.50 212 PHE A C 1
ATOM 1655 O O . PHE A 1 212 ? 22.156 28.134 -23.308 1.00 37.50 212 PHE A O 1
ATOM 1662 N N . LYS A 1 213 ? 22.779 28.238 -25.481 1.00 45.41 213 LYS A N 1
ATOM 1663 C CA . LYS A 1 213 ? 22.670 26.817 -25.817 1.00 45.41 213 LYS A CA 1
ATOM 1664 C C . LYS A 1 213 ? 23.598 26.043 -24.880 1.00 45.41 213 LYS A C 1
ATOM 1666 O O . LYS A 1 213 ? 24.809 26.228 -24.953 1.00 45.41 213 LYS A O 1
ATOM 1671 N N . LYS A 1 214 ? 23.059 25.147 -24.058 1.00 35.97 214 LYS A N 1
ATOM 1672 C CA . LYS A 1 214 ? 23.831 24.022 -23.527 1.00 35.97 214 LYS A CA 1
ATOM 1673 C C . LYS A 1 214 ? 22.981 22.763 -23.598 1.00 35.97 214 LYS A C 1
ATOM 1675 O O . LYS A 1 214 ? 21.955 22.654 -22.933 1.00 35.97 214 LYS A O 1
ATOM 1680 N N . HIS A 1 215 ? 23.427 21.845 -24.453 1.00 37.34 215 HIS A N 1
ATOM 1681 C CA . HIS A 1 215 ? 23.098 20.431 -24.366 1.00 37.34 215 HIS A CA 1
ATOM 1682 C C . HIS A 1 215 ? 23.402 19.952 -22.944 1.00 37.34 215 HIS A C 1
ATOM 1684 O O . HIS A 1 215 ? 24.511 20.148 -22.450 1.00 37.34 215 HIS A O 1
ATOM 1690 N N . ILE A 1 216 ? 22.414 19.348 -22.292 1.00 32.31 216 ILE A N 1
ATOM 1691 C CA . ILE A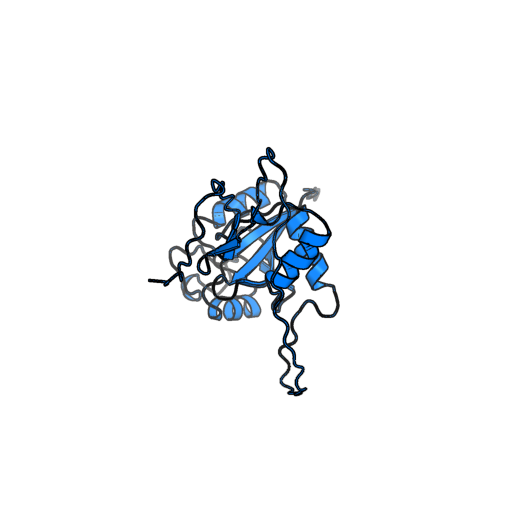 1 216 ? 22.616 18.621 -21.042 1.00 32.31 216 ILE A CA 1
ATOM 1692 C C . ILE A 1 216 ? 23.067 17.213 -21.437 1.00 32.31 216 ILE A C 1
ATOM 1694 O O . ILE A 1 216 ? 22.278 16.437 -21.971 1.00 32.31 216 ILE A O 1
ATOM 1698 N N . PHE A 1 217 ? 24.350 16.922 -21.222 1.00 28.28 217 PHE A N 1
ATOM 1699 C CA . PHE A 1 217 ? 24.881 15.562 -21.193 1.00 28.28 217 PHE A CA 1
ATOM 1700 C C . PHE A 1 217 ? 24.605 14.972 -19.804 1.00 28.28 217 PHE A C 1
ATOM 1702 O O . PHE A 1 217 ? 24.873 15.627 -18.797 1.00 28.28 217 PHE A O 1
ATOM 1709 N N . PHE A 1 218 ? 24.066 13.754 -19.759 1.00 36.66 218 PHE A N 1
ATOM 1710 C CA . PHE A 1 218 ? 24.026 12.932 -18.550 1.00 36.66 218 PHE A CA 1
ATOM 1711 C C . PHE A 1 218 ? 25.356 12.168 -18.437 1.00 36.66 218 PHE A C 1
ATOM 1713 O O . PHE A 1 218 ? 25.745 11.490 -19.388 1.00 36.66 218 PHE A O 1
ATOM 1720 N N . MET A 1 219 ? 26.024 12.281 -17.287 1.00 31.72 219 MET A N 1
ATOM 1721 C CA . MET A 1 219 ? 26.984 11.300 -16.760 1.00 31.72 219 MET A CA 1
ATOM 1722 C C . MET A 1 219 ? 26.424 10.750 -15.452 1.00 31.72 219 MET A C 1
ATOM 1724 O O . MET A 1 219 ? 25.806 11.550 -14.709 1.00 31.72 219 MET A O 1
#

InterPro domains:
  IPR007275 YTH domain [PF04146] (13-147)
  IPR007275 YTH domain [PS50882] (12-146)
  IPR007275 YTH domain [cd21134] (13-146)

Foldseek 3Di:
DDDPDDQPLPAAWEWEAEPADVLQVVVCVVQQWHWAAPVQLVLVVVCVVSSHWYKYFYAYLLQRKTFAMKTFPDSDADPPRPDAPVSDPDPRTDGIGGIGTPDGAIAHVVLLCVQVVVPDPPPLPDWNDHNDIDDPVSVVSVVVLRVDVVRGPDPDDDDDDDDDDDDDDDDDDDDDDDDDDDPFDFDFDWDQPSNGRHTDTDTDGDDPPDPDDDDDDDD

Radius of gyration: 23.75 Å; chains: 1; bounding box: 48×72×70 Å

Organism: NCBI:txid428564

Secondary structure (DSSP, 8-state):
-----------EEEEEEE---HHHHHHHHHH-EEPPBTTHHHHHHHHHHTTPEEEEEEEETTTTEEEEEEEE--SSPPTT----GGGS-SSSBPPPEEEEEEE-S-EEHHHHHHHHHTT-SGGGG----TTPEEPHHHHHHHHHHHTSTTSS-----------------------------------EEEEEETTTTEEEEEE----TT----------

pLDDT: mean 70.54, std 25.84, range [28.16, 97.62]